Protein AF-A0A8B6F8S4-F1 (afdb_monomer_lite)

Organism: Mytilus galloprovincialis (NCBI:txid29158)

pLDDT: mean 92.29, std 7.43, range [51.5, 98.81]

Structure (mmCIF, N/CA/C/O backbone):
data_AF-A0A8B6F8S4-F1
#
_entry.id   AF-A0A8B6F8S4-F1
#
loop_
_atom_site.group_PDB
_atom_site.id
_atom_site.type_symbol
_atom_site.label_atom_id
_atom_site.label_alt_id
_atom_site.label_comp_id
_atom_site.label_asym_id
_atom_site.label_entity_id
_atom_site.label_seq_id
_atom_site.pdbx_PDB_ins_code
_atom_site.Cartn_x
_atom_site.Cartn_y
_atom_site.Cartn_z
_atom_site.occupancy
_atom_site.B_iso_or_equiv
_atom_site.auth_seq_id
_atom_site.auth_comp_id
_atom_site.auth_asym_id
_atom_site.auth_atom_id
_atom_site.pdbx_PDB_model_num
ATOM 1 N N . MET A 1 1 ? 7.944 -6.163 -28.052 1.00 85.81 1 MET A N 1
ATOM 2 C CA . MET A 1 1 ? 8.393 -6.195 -26.649 1.00 85.81 1 MET A CA 1
ATOM 3 C C . MET A 1 1 ? 9.891 -6.468 -26.500 1.00 85.81 1 MET A C 1
ATOM 5 O O . MET A 1 1 ? 10.559 -5.616 -25.933 1.00 85.81 1 MET A O 1
ATOM 9 N N . GLU A 1 2 ? 10.448 -7.574 -27.017 1.00 83.88 2 GLU A N 1
ATOM 10 C CA . GLU A 1 2 ? 11.889 -7.902 -26.867 1.00 83.88 2 GLU A CA 1
ATOM 11 C C . GLU A 1 2 ? 12.830 -6.769 -27.311 1.00 83.88 2 GLU A C 1
ATOM 13 O O . GLU A 1 2 ? 13.701 -6.349 -26.550 1.00 83.88 2 GLU A O 1
ATOM 18 N N . ASN A 1 3 ? 12.591 -6.195 -28.496 1.00 88.12 3 ASN A N 1
ATOM 19 C CA . ASN A 1 3 ? 13.366 -5.051 -28.994 1.00 88.12 3 ASN A CA 1
ATOM 20 C C . ASN A 1 3 ? 13.292 -3.836 -28.053 1.00 88.12 3 ASN A C 1
ATOM 22 O O . ASN A 1 3 ? 14.277 -3.123 -27.886 1.00 88.12 3 ASN A O 1
ATOM 26 N N . THR A 1 4 ? 12.139 -3.613 -27.415 1.00 91.19 4 THR A N 1
ATOM 27 C CA . THR A 1 4 ? 11.933 -2.503 -26.477 1.00 91.19 4 THR A CA 1
ATOM 28 C C . THR A 1 4 ? 12.713 -2.733 -25.183 1.00 91.19 4 THR A C 1
ATOM 30 O O . THR A 1 4 ? 13.408 -1.829 -24.736 1.00 91.19 4 THR A O 1
ATOM 33 N N . PHE A 1 5 ? 12.685 -3.945 -24.616 1.00 92.19 5 PHE A N 1
ATOM 34 C CA . PHE A 1 5 ? 13.513 -4.283 -23.451 1.00 92.19 5 PHE A CA 1
ATOM 35 C C . PHE A 1 5 ? 15.007 -4.169 -23.745 1.00 92.19 5 PHE A C 1
ATOM 37 O O . PHE A 1 5 ? 15.747 -3.638 -22.922 1.00 92.19 5 PHE A O 1
ATOM 44 N N . SER A 1 6 ? 15.449 -4.621 -24.921 1.00 93.25 6 SER A N 1
ATOM 45 C CA . SER A 1 6 ? 16.845 -4.487 -25.342 1.00 93.25 6 SER A CA 1
ATOM 46 C C . SER A 1 6 ? 17.269 -3.015 -25.437 1.00 93.25 6 SER A C 1
ATOM 48 O O . SER A 1 6 ? 18.330 -2.650 -24.928 1.00 93.25 6 SER A O 1
ATOM 50 N N . ALA A 1 7 ? 16.412 -2.152 -25.994 1.00 93.38 7 ALA A N 1
ATOM 51 C CA . ALA A 1 7 ? 16.656 -0.712 -26.052 1.00 93.38 7 ALA A CA 1
ATOM 52 C C . ALA A 1 7 ? 16.715 -0.073 -24.652 1.00 93.38 7 ALA A C 1
ATOM 54 O O . ALA A 1 7 ? 17.654 0.669 -24.366 1.00 93.38 7 ALA A O 1
ATOM 55 N N . VAL A 1 8 ? 15.776 -0.410 -23.757 1.00 93.56 8 VAL A N 1
ATOM 56 C CA . VAL A 1 8 ? 15.779 0.062 -22.357 1.00 93.56 8 VAL A CA 1
ATOM 57 C C . VAL A 1 8 ? 17.054 -0.381 -21.640 1.00 93.56 8 VAL A C 1
ATOM 59 O O . VAL A 1 8 ? 17.722 0.439 -21.015 1.00 93.56 8 VAL A O 1
ATOM 62 N N . LYS A 1 9 ? 17.440 -1.655 -21.773 1.00 93.50 9 LYS A N 1
ATOM 63 C CA . LYS A 1 9 ? 18.661 -2.200 -21.168 1.00 93.50 9 LYS A CA 1
ATOM 64 C C . LYS A 1 9 ? 19.910 -1.477 -21.669 1.00 93.50 9 LYS A C 1
ATOM 66 O O . LYS A 1 9 ? 20.780 -1.136 -20.869 1.00 93.50 9 LYS A O 1
ATOM 71 N N . SER A 1 10 ? 19.990 -1.208 -22.974 1.00 92.38 10 SER A N 1
ATOM 72 C CA . SER A 1 10 ? 21.099 -0.454 -23.566 1.00 92.38 10 SER A CA 1
ATOM 73 C C . SER A 1 10 ? 21.174 0.971 -23.014 1.00 92.38 10 SER A C 1
ATOM 75 O O . SER A 1 10 ? 22.251 1.398 -22.611 1.00 92.38 10 SER A O 1
ATOM 77 N N . ALA A 1 11 ? 20.044 1.682 -2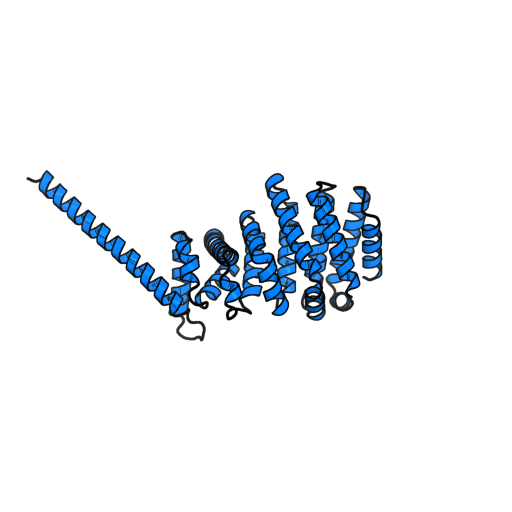2.953 1.00 88.88 11 ALA A N 1
ATOM 78 C CA . ALA A 1 11 ? 19.979 3.051 -22.437 1.00 88.88 11 ALA A CA 1
ATOM 79 C C . ALA A 1 11 ? 20.294 3.131 -20.930 1.00 88.88 11 ALA A C 1
ATOM 81 O O . ALA A 1 11 ? 20.961 4.062 -20.478 1.00 88.88 11 ALA A O 1
ATOM 82 N N . CYS A 1 12 ? 19.868 2.128 -20.154 1.00 85.94 12 CYS A N 1
ATOM 83 C CA . CYS A 1 12 ? 20.184 2.012 -18.732 1.00 85.94 12 CYS A CA 1
ATOM 84 C C . CYS A 1 12 ? 21.673 1.716 -18.498 1.00 85.94 12 CYS A C 1
ATOM 86 O O . CYS A 1 12 ? 22.280 2.303 -17.609 1.00 85.94 12 CYS A O 1
ATOM 88 N N . SER A 1 13 ? 22.281 0.847 -19.316 1.00 86.62 13 SER A N 1
ATOM 89 C CA . SER A 1 13 ? 23.698 0.465 -19.178 1.00 86.62 13 SER A CA 1
ATOM 90 C C . SER A 1 13 ? 24.654 1.635 -19.415 1.00 86.62 13 SER A C 1
ATOM 92 O O . SER A 1 13 ? 25.747 1.659 -18.855 1.00 86.62 13 SER A O 1
ATOM 94 N N . SER A 1 14 ? 24.258 2.604 -20.245 1.00 83.06 14 SER A N 1
ATOM 95 C CA . SER A 1 14 ? 25.026 3.832 -20.460 1.00 83.06 14 SER A CA 1
ATOM 96 C C . SER A 1 14 ? 24.888 4.858 -19.334 1.00 83.06 14 SER A C 1
ATOM 98 O O . SER A 1 14 ? 25.698 5.776 -19.312 1.00 83.06 14 SER A O 1
ATOM 100 N N . SER A 1 15 ? 23.920 4.693 -18.418 1.00 83.50 15 SER A N 1
ATOM 101 C CA . SER A 1 15 ? 23.486 5.679 -17.415 1.00 83.50 15 SER A CA 1
ATOM 102 C C . SER A 1 15 ? 23.176 7.056 -18.029 1.00 83.50 15 SER A C 1
ATOM 104 O O . SER A 1 15 ? 24.100 7.775 -18.400 1.00 83.50 15 SER A O 1
ATOM 106 N N . PRO A 1 16 ? 21.902 7.484 -18.115 1.00 84.56 16 PRO A N 1
ATOM 107 C CA . PRO A 1 16 ? 21.560 8.782 -18.689 1.00 84.56 16 PRO A CA 1
ATOM 108 C C . PRO A 1 16 ? 22.296 9.923 -17.971 1.00 84.56 16 PRO A C 1
ATOM 110 O O . PRO A 1 16 ? 22.155 10.107 -16.760 1.00 84.56 16 PRO A O 1
ATOM 113 N N . ALA A 1 17 ? 23.084 10.689 -18.724 1.00 83.94 17 ALA A N 1
ATOM 114 C CA . ALA A 1 17 ? 23.895 11.800 -18.228 1.00 83.94 17 ALA A CA 1
ATOM 115 C C . ALA A 1 17 ? 23.272 13.169 -18.552 1.00 83.94 17 ALA A C 1
ATOM 117 O O . ALA A 1 17 ? 23.719 14.197 -18.043 1.00 83.94 17 ALA A O 1
ATOM 118 N N . SER A 1 18 ? 22.248 13.192 -19.406 1.00 89.12 18 SER A N 1
ATOM 119 C CA . SER A 1 18 ? 21.583 14.397 -19.893 1.00 89.12 18 SER A CA 1
ATOM 120 C C . SER A 1 18 ? 20.060 14.272 -19.871 1.00 89.12 18 SER A C 1
ATOM 122 O O . SER A 1 18 ? 19.496 13.179 -19.953 1.00 89.12 18 SER A O 1
ATOM 124 N N . LEU A 1 19 ? 19.376 15.419 -19.838 1.00 90.88 19 LEU A N 1
ATOM 125 C CA . LEU A 1 19 ? 17.917 15.498 -19.933 1.00 90.88 19 LEU A CA 1
ATOM 126 C C . LEU A 1 19 ? 17.362 14.764 -21.168 1.00 90.88 19 LEU A C 1
ATOM 128 O O . LEU A 1 19 ? 16.357 14.065 -21.065 1.00 90.88 19 LEU A O 1
ATOM 132 N N . SER A 1 20 ? 18.020 14.880 -22.326 1.00 93.25 20 SER A N 1
ATOM 133 C CA . SER A 1 20 ? 17.585 14.216 -23.562 1.00 93.25 20 SER A CA 1
ATOM 134 C C . SER A 1 20 ? 17.650 12.691 -23.477 1.00 93.25 20 SER A C 1
ATOM 136 O O . SER A 1 20 ? 16.783 12.011 -24.020 1.00 93.25 20 SER A O 1
ATOM 138 N N . GLU A 1 21 ? 18.645 12.141 -22.779 1.00 93.62 21 GLU A N 1
ATOM 139 C CA . GLU A 1 21 ? 18.759 10.690 -22.592 1.00 93.62 21 GLU A CA 1
ATOM 140 C C . GLU A 1 21 ? 17.678 10.171 -21.643 1.00 93.62 21 GLU A C 1
ATOM 142 O O . GLU A 1 21 ? 17.077 9.132 -21.912 1.00 93.62 21 GLU A O 1
ATOM 147 N N . TRP A 1 22 ? 17.362 10.921 -20.582 1.00 94.88 22 TRP A N 1
ATOM 148 C CA . TRP A 1 22 ? 16.241 10.593 -19.701 1.00 94.88 22 TRP A CA 1
ATOM 149 C C . TRP A 1 22 ? 14.888 10.666 -20.414 1.00 94.88 22 TRP A C 1
ATOM 151 O O . TRP A 1 22 ? 14.037 9.802 -20.214 1.00 94.88 22 TRP A O 1
ATOM 161 N N . GLN A 1 23 ? 14.682 11.671 -21.267 1.00 94.81 23 GLN A N 1
ATOM 162 C CA . GLN A 1 23 ? 13.465 11.785 -22.075 1.00 94.81 23 GLN A CA 1
ATOM 163 C C . GLN A 1 23 ? 13.325 10.604 -23.037 1.00 94.81 23 GLN A C 1
ATOM 165 O O . GLN A 1 23 ? 12.263 9.985 -23.089 1.00 94.81 23 GLN A O 1
ATOM 170 N N . HIS A 1 24 ? 14.406 10.238 -23.728 1.00 95.12 24 HIS A N 1
ATOM 171 C CA . HIS A 1 24 ? 14.414 9.076 -24.609 1.00 95.12 24 HIS A CA 1
ATOM 172 C C . HIS A 1 24 ? 14.120 7.773 -23.850 1.00 95.12 24 HIS A C 1
ATOM 174 O O . HIS A 1 24 ? 13.308 6.957 -24.287 1.00 95.12 24 HIS A O 1
ATOM 180 N N . LEU A 1 25 ? 14.728 7.587 -22.676 1.00 96.06 25 LEU A N 1
ATOM 181 C CA . LEU A 1 25 ? 14.457 6.436 -21.820 1.00 96.06 25 LEU A CA 1
ATOM 182 C C . LEU A 1 25 ? 12.985 6.384 -21.392 1.00 96.06 25 LEU A C 1
ATOM 184 O O . LEU A 1 25 ? 12.360 5.326 -21.462 1.00 96.06 25 LEU A O 1
ATOM 188 N N . ASN A 1 26 ? 12.401 7.524 -21.024 1.00 96.81 26 ASN A N 1
ATOM 189 C CA . ASN A 1 26 ? 10.985 7.610 -20.691 1.00 96.81 26 ASN A CA 1
ATOM 190 C C . ASN A 1 26 ? 10.086 7.217 -21.876 1.00 96.81 26 ASN A C 1
ATOM 192 O O . ASN A 1 26 ? 9.124 6.477 -21.688 1.00 96.81 26 ASN A O 1
ATOM 196 N N . GLU A 1 27 ? 10.400 7.646 -23.101 1.00 97.19 27 GLU A N 1
ATOM 197 C CA . GLU A 1 27 ? 9.659 7.240 -24.307 1.00 97.19 27 GLU A CA 1
ATOM 198 C C . GLU A 1 27 ? 9.676 5.719 -24.512 1.00 97.19 27 GLU A C 1
ATOM 200 O O . GLU A 1 27 ? 8.640 5.121 -24.819 1.00 97.19 27 GLU A O 1
ATOM 205 N N . LEU A 1 28 ? 10.827 5.073 -24.296 1.00 97.25 28 LEU A N 1
ATOM 206 C CA . LEU A 1 28 ? 10.943 3.615 -24.364 1.00 97.25 28 LEU A CA 1
ATOM 207 C C . LEU A 1 28 ? 10.092 2.925 -23.287 1.00 97.25 28 LEU A C 1
ATOM 209 O O . LEU A 1 28 ? 9.452 1.909 -23.565 1.00 97.25 28 LEU A O 1
ATOM 213 N N . LEU A 1 29 ? 10.038 3.484 -22.075 1.00 97.50 29 LEU A N 1
ATOM 214 C CA . LEU A 1 29 ? 9.220 2.946 -20.987 1.00 97.50 29 LEU A CA 1
ATOM 215 C C . LEU A 1 29 ? 7.725 3.114 -21.245 1.00 97.50 29 LEU A C 1
ATOM 217 O O . LEU A 1 29 ? 6.963 2.192 -20.968 1.00 97.50 29 LEU A O 1
ATOM 221 N N . VAL A 1 30 ? 7.302 4.229 -21.846 1.00 97.56 30 VAL A N 1
ATOM 222 C CA . VAL A 1 30 ? 5.912 4.416 -22.288 1.00 97.56 30 VAL A CA 1
ATOM 223 C C . VAL A 1 30 ? 5.532 3.329 -23.298 1.00 97.56 30 VAL A C 1
ATOM 225 O O . VAL A 1 30 ? 4.496 2.681 -23.139 1.00 97.56 30 VAL A O 1
ATOM 228 N N . GLN A 1 31 ? 6.383 3.060 -24.294 1.00 96.44 31 GLN A N 1
ATOM 229 C CA . GLN A 1 31 ? 6.142 1.978 -25.257 1.00 96.44 31 GLN A CA 1
ATOM 230 C C . GLN A 1 31 ? 6.064 0.611 -24.570 1.00 96.44 31 GLN A C 1
ATOM 232 O O . GLN A 1 31 ? 5.215 -0.217 -24.910 1.00 96.44 31 GLN A O 1
ATOM 237 N N . LEU A 1 32 ? 6.936 0.368 -23.590 1.00 95.62 32 LEU A N 1
ATOM 238 C CA . LEU A 1 32 ? 6.961 -0.885 -22.851 1.00 95.62 32 LEU A CA 1
ATOM 239 C C . LEU A 1 32 ? 5.691 -1.080 -22.008 1.00 95.62 32 LEU A C 1
ATOM 241 O O . LEU A 1 32 ? 5.068 -2.142 -22.067 1.00 95.62 32 LEU A O 1
ATOM 245 N N . LYS A 1 33 ? 5.263 -0.043 -21.286 1.00 95.94 33 LYS A N 1
ATOM 246 C CA . LYS A 1 33 ? 4.016 -0.014 -20.513 1.00 95.94 33 LYS A CA 1
ATOM 247 C C . LYS A 1 33 ? 2.797 -0.301 -21.388 1.00 95.94 33 LYS A C 1
ATOM 249 O O . LYS A 1 33 ? 1.910 -1.034 -20.945 1.00 95.94 33 LYS A O 1
ATOM 254 N N . ASP A 1 34 ? 2.766 0.223 -22.615 1.00 95.38 34 ASP A N 1
ATOM 255 C CA . ASP A 1 34 ? 1.684 -0.037 -23.575 1.00 95.38 34 ASP A CA 1
ATOM 256 C C . ASP A 1 34 ? 1.714 -1.471 -24.115 1.00 95.38 34 ASP A C 1
ATOM 258 O O . ASP A 1 34 ? 0.659 -2.093 -24.241 1.00 95.38 34 ASP A O 1
ATOM 262 N N . CYS A 1 35 ? 2.901 -2.051 -24.338 1.00 93.38 35 CYS A N 1
ATOM 263 C CA . CYS A 1 35 ? 3.018 -3.468 -24.704 1.00 93.38 35 CYS A CA 1
ATOM 264 C C . CYS A 1 35 ? 2.374 -4.381 -23.646 1.00 93.38 35 CYS A C 1
ATOM 266 O O . CYS A 1 35 ? 1.725 -5.363 -23.996 1.00 93.38 35 CYS A O 1
ATOM 268 N N . MET A 1 36 ? 2.512 -4.050 -22.358 1.00 94.38 36 MET A N 1
ATOM 269 C CA . MET A 1 36 ? 2.000 -4.873 -21.251 1.00 94.38 36 MET A CA 1
ATOM 270 C C . MET A 1 36 ? 0.470 -4.852 -21.098 1.00 94.38 36 MET A C 1
ATOM 272 O O . MET A 1 36 ? -0.082 -5.637 -20.323 1.00 94.38 36 MET A O 1
ATOM 276 N N . LEU A 1 37 ? -0.246 -4.005 -21.847 1.00 92.25 37 LEU A N 1
ATOM 277 C CA . LEU A 1 37 ? -1.711 -4.054 -21.898 1.00 92.25 37 LEU A CA 1
ATOM 278 C C . LEU A 1 37 ? -2.216 -5.337 -22.584 1.00 92.25 37 LEU A C 1
ATOM 280 O O . LEU A 1 37 ? -3.277 -5.849 -22.224 1.00 92.25 37 LEU A O 1
ATOM 284 N N . GLY A 1 38 ? -1.447 -5.892 -23.528 1.00 91.75 38 GLY A N 1
ATOM 285 C CA . GLY A 1 38 ? -1.792 -7.124 -24.237 1.00 91.75 38 GLY A CA 1
ATOM 286 C C . GLY A 1 38 ? -1.431 -8.385 -23.449 1.00 91.75 38 GLY A C 1
ATOM 287 O O . GLY A 1 38 ? -0.277 -8.586 -23.079 1.00 91.75 38 GLY A O 1
ATOM 288 N N . GLU A 1 39 ? -2.396 -9.282 -23.245 1.00 90.38 39 GLU A N 1
ATOM 289 C CA . GLU A 1 39 ? -2.187 -10.564 -22.547 1.00 90.38 39 GLU A CA 1
ATOM 290 C C . GLU A 1 39 ? -1.125 -11.447 -23.221 1.00 90.38 39 GLU A C 1
ATOM 292 O O . GLU A 1 39 ? -0.266 -12.024 -22.553 1.00 90.38 39 GLU A O 1
ATOM 297 N N . SER A 1 40 ? -1.115 -11.478 -24.558 1.00 90.75 40 SER A N 1
ATOM 298 C CA . SER A 1 40 ? -0.120 -12.220 -25.340 1.00 90.75 40 SER A CA 1
ATOM 299 C C . SER A 1 40 ? 1.305 -11.717 -25.133 1.00 90.75 40 SER A C 1
ATOM 301 O O . SER A 1 40 ? 2.250 -12.463 -25.353 1.00 90.75 40 SER A O 1
ATOM 303 N N . GLU A 1 41 ? 1.479 -10.446 -24.770 1.00 92.44 41 GLU A N 1
ATOM 304 C CA . GLU A 1 41 ? 2.793 -9.899 -24.452 1.00 92.44 41 GLU A CA 1
ATOM 305 C C . GLU A 1 41 ? 3.153 -10.219 -23.001 1.00 92.44 41 GLU A C 1
ATOM 307 O O . GLU A 1 41 ? 4.256 -10.685 -22.751 1.00 92.44 41 GLU A O 1
ATOM 312 N N . ARG A 1 42 ? 2.226 -10.088 -22.044 1.00 91.75 42 ARG A N 1
ATOM 313 C CA . ARG A 1 42 ? 2.508 -10.399 -20.628 1.00 91.75 42 ARG A CA 1
ATOM 314 C C . ARG A 1 42 ? 3.079 -11.801 -20.419 1.00 91.75 42 ARG A C 1
ATOM 316 O O . ARG A 1 42 ? 3.994 -11.957 -19.623 1.00 91.75 42 ARG A O 1
ATOM 323 N N . THR A 1 43 ? 2.584 -12.793 -21.153 1.00 89.56 43 THR A N 1
ATOM 324 C CA . THR A 1 43 ? 2.999 -14.203 -21.022 1.00 89.56 43 THR A CA 1
ATOM 325 C C . THR A 1 43 ? 4.401 -14.511 -21.559 1.00 89.56 43 THR A C 1
ATOM 327 O O . THR A 1 43 ? 4.934 -15.586 -21.289 1.00 89.56 43 THR A O 1
ATOM 330 N N . LYS A 1 44 ? 5.025 -13.583 -22.298 1.00 91.38 44 LYS A N 1
ATOM 331 C CA . LYS A 1 44 ? 6.374 -13.763 -22.866 1.00 91.38 44 LYS A CA 1
ATOM 332 C C . LYS A 1 44 ? 7.488 -13.211 -21.969 1.00 91.38 44 LYS A C 1
ATOM 334 O O . LYS A 1 44 ? 8.644 -13.226 -22.381 1.00 91.38 44 LYS A O 1
ATOM 339 N N . LEU A 1 45 ? 7.162 -12.683 -20.787 1.00 91.06 45 LEU A N 1
ATOM 340 C CA . LEU A 1 45 ? 8.167 -12.126 -19.885 1.00 91.06 45 LEU A CA 1
ATOM 341 C C . LEU A 1 45 ? 9.091 -13.208 -19.330 1.00 91.06 45 LEU A C 1
ATOM 343 O O . LEU A 1 45 ? 8.660 -14.294 -18.942 1.00 91.06 45 LEU A O 1
ATOM 347 N N . ILE A 1 46 ? 10.371 -12.859 -19.249 1.00 91.62 46 ILE A N 1
ATOM 348 C CA . ILE A 1 46 ? 11.421 -13.676 -18.645 1.00 91.62 46 ILE A CA 1
ATOM 349 C C . ILE A 1 46 ? 12.132 -12.901 -17.531 1.00 91.62 46 ILE A C 1
ATOM 351 O O . ILE A 1 46 ? 12.063 -11.672 -17.466 1.00 91.62 46 ILE A O 1
ATOM 355 N N . ALA A 1 47 ? 12.862 -13.614 -16.670 1.00 91.12 47 ALA A N 1
ATOM 356 C CA . ALA A 1 47 ? 13.583 -13.033 -15.531 1.00 91.12 47 ALA A CA 1
ATOM 357 C C . ALA A 1 47 ? 14.494 -11.851 -15.923 1.00 91.12 47 ALA A C 1
ATOM 359 O O . ALA A 1 47 ? 14.519 -10.831 -15.240 1.00 91.12 47 ALA A O 1
ATOM 360 N N . GLU A 1 48 ? 15.176 -11.929 -17.072 1.00 92.38 48 GLU A N 1
ATOM 361 C CA . GLU A 1 48 ? 16.052 -10.853 -17.560 1.00 92.38 48 GLU A CA 1
ATOM 362 C C . GLU A 1 48 ? 15.302 -9.531 -17.816 1.00 92.38 48 GLU A C 1
ATOM 364 O O . GLU A 1 48 ? 15.847 -8.442 -17.599 1.00 92.38 48 GLU A O 1
ATOM 369 N N . ASN A 1 49 ? 14.036 -9.604 -18.242 1.00 92.94 49 ASN A N 1
ATOM 370 C CA . ASN A 1 49 ? 13.206 -8.415 -18.418 1.00 92.94 49 ASN A CA 1
ATOM 371 C C . ASN A 1 49 ? 12.947 -7.723 -17.076 1.00 92.94 49 ASN A C 1
ATOM 373 O O . ASN A 1 49 ? 13.014 -6.497 -16.993 1.00 92.94 49 ASN A O 1
ATOM 377 N N . LEU A 1 50 ? 12.704 -8.504 -16.018 1.00 92.56 50 LEU A N 1
ATOM 378 C CA . LEU A 1 50 ? 12.537 -7.969 -14.670 1.00 92.56 50 LEU A CA 1
ATOM 379 C C . LEU A 1 50 ? 13.843 -7.412 -14.117 1.00 92.56 50 LEU A C 1
ATOM 381 O O . LEU A 1 50 ? 13.823 -6.322 -13.556 1.00 92.56 50 LEU A O 1
ATOM 385 N N . SER A 1 51 ? 14.975 -8.094 -14.320 1.00 92.94 51 SER A N 1
ATOM 386 C CA . SER A 1 51 ? 16.286 -7.571 -13.907 1.00 92.94 51 SER A CA 1
ATOM 387 C C . SER A 1 51 ? 16.553 -6.194 -14.522 1.00 92.94 51 SER A C 1
ATOM 389 O O . SER A 1 51 ? 16.949 -5.276 -13.816 1.00 92.94 51 SER A O 1
ATOM 391 N N . THR A 1 52 ? 16.211 -6.012 -15.802 1.00 94.44 52 THR A N 1
ATOM 392 C CA . THR A 1 52 ? 16.332 -4.713 -16.487 1.00 94.44 52 THR A CA 1
ATOM 393 C C . THR A 1 52 ? 15.495 -3.619 -15.810 1.00 94.44 52 THR A C 1
ATOM 395 O O . THR A 1 52 ? 15.964 -2.495 -15.645 1.00 94.44 52 THR A O 1
ATOM 398 N N . LEU A 1 53 ? 14.258 -3.927 -15.399 1.00 95.44 53 LEU A N 1
ATOM 399 C CA . LEU A 1 53 ? 13.415 -2.968 -14.674 1.00 95.44 53 LEU A CA 1
ATOM 400 C C . LEU A 1 53 ? 13.942 -2.685 -13.265 1.00 95.44 53 LEU A C 1
ATOM 402 O O . LEU A 1 53 ? 13.873 -1.546 -12.819 1.00 95.44 53 LEU A O 1
ATOM 406 N N . VAL A 1 54 ? 14.482 -3.687 -12.570 1.00 95.31 54 VAL A N 1
ATOM 407 C CA . VAL A 1 54 ? 15.079 -3.516 -11.236 1.00 95.31 54 VAL A CA 1
ATOM 408 C C . VAL A 1 54 ? 16.298 -2.596 -11.300 1.00 95.31 54 VAL A C 1
ATOM 410 O O . VAL A 1 54 ? 16.373 -1.644 -10.522 1.00 95.31 54 VAL A O 1
ATOM 413 N N . ASP A 1 55 ? 17.204 -2.815 -12.255 1.00 94.62 55 ASP A N 1
ATOM 414 C CA . ASP A 1 55 ? 18.380 -1.962 -12.469 1.00 94.62 55 ASP A CA 1
ATOM 415 C C . ASP A 1 55 ? 17.968 -0.510 -12.742 1.00 94.62 55 ASP A C 1
ATOM 417 O O . ASP A 1 55 ? 18.518 0.433 -12.169 1.00 94.62 55 ASP A O 1
ATOM 421 N N . LEU A 1 56 ? 16.929 -0.328 -13.557 1.00 96.00 56 LEU A N 1
ATOM 422 C CA . LEU A 1 56 ? 16.389 0.986 -13.862 1.00 96.00 56 LEU A CA 1
ATOM 423 C C . LEU A 1 56 ? 15.712 1.653 -12.656 1.00 96.00 56 LEU A C 1
ATOM 425 O O . LEU A 1 56 ? 15.876 2.854 -12.450 1.00 96.00 56 LEU A O 1
ATOM 429 N N . ILE A 1 57 ? 14.976 0.903 -11.833 1.00 97.62 57 ILE A N 1
ATOM 430 C CA . ILE A 1 57 ? 14.397 1.425 -10.587 1.00 97.62 57 ILE A CA 1
ATOM 431 C C . ILE A 1 57 ? 15.514 1.870 -9.642 1.00 97.62 57 ILE A C 1
ATOM 433 O O . ILE A 1 57 ? 15.417 2.944 -9.050 1.00 97.62 57 ILE A O 1
ATOM 437 N N . HIS A 1 58 ? 16.598 1.100 -9.528 1.00 95.88 58 HIS A N 1
ATOM 438 C CA . HIS A 1 58 ? 17.765 1.501 -8.744 1.00 95.88 58 HIS A CA 1
ATOM 439 C C . HIS A 1 58 ? 18.400 2.787 -9.271 1.00 95.88 58 HIS A C 1
ATOM 441 O O . HIS A 1 58 ? 18.655 3.699 -8.483 1.00 95.88 58 HIS A O 1
ATOM 447 N N . LEU A 1 59 ? 18.592 2.890 -10.585 1.00 95.31 59 LEU A N 1
ATOM 448 C CA . LEU A 1 59 ? 19.101 4.095 -11.233 1.00 95.31 59 LEU A CA 1
ATOM 449 C C . LEU A 1 59 ? 18.194 5.306 -10.968 1.00 95.31 59 LEU A C 1
ATOM 451 O O . LEU A 1 59 ? 18.677 6.389 -10.634 1.00 95.31 59 LEU A O 1
ATOM 455 N N . CYS A 1 60 ? 16.875 5.118 -11.041 1.00 96.94 60 CYS A N 1
ATOM 456 C CA . CYS A 1 60 ? 15.918 6.178 -10.754 1.00 96.94 60 CYS A CA 1
ATOM 457 C C . CYS A 1 60 ? 15.933 6.592 -9.275 1.00 96.94 60 CYS A C 1
ATOM 459 O O . CYS A 1 60 ? 15.919 7.778 -8.952 1.00 96.94 60 CYS A O 1
ATOM 461 N N . ASN A 1 61 ? 16.016 5.633 -8.355 1.00 96.50 61 ASN A N 1
ATOM 462 C CA . ASN A 1 61 ? 16.123 5.929 -6.928 1.00 96.50 61 ASN A CA 1
ATOM 463 C C . ASN A 1 61 ? 17.384 6.746 -6.627 1.00 96.50 61 ASN A C 1
ATOM 465 O O . ASN A 1 61 ? 17.299 7.759 -5.936 1.00 96.50 61 ASN A O 1
ATOM 469 N N . GLN A 1 62 ? 18.525 6.375 -7.217 1.00 94.31 62 GLN A N 1
ATOM 470 C CA . GLN A 1 62 ? 19.768 7.138 -7.095 1.00 94.31 62 GLN A CA 1
ATOM 471 C C . GLN A 1 62 ? 19.630 8.556 -7.657 1.00 94.31 62 GLN A C 1
ATOM 473 O O . GLN A 1 62 ? 20.096 9.505 -7.031 1.00 94.31 62 GLN A O 1
ATOM 478 N N . GLY A 1 63 ? 18.976 8.728 -8.810 1.00 93.81 63 GLY A N 1
ATOM 479 C CA . GLY A 1 63 ? 18.735 10.054 -9.381 1.00 93.81 63 GLY A CA 1
ATOM 480 C C . GLY A 1 63 ? 17.861 10.933 -8.478 1.00 93.81 63 GLY A C 1
ATOM 481 O O . GLY A 1 63 ? 18.187 12.099 -8.264 1.00 93.81 63 GLY A O 1
ATOM 482 N N . ILE A 1 64 ? 16.809 10.374 -7.868 1.00 95.19 64 ILE A N 1
ATOM 483 C CA . ILE A 1 64 ? 15.955 11.094 -6.906 1.00 95.19 64 ILE A CA 1
ATOM 484 C C . ILE A 1 64 ? 16.747 11.464 -5.645 1.00 95.19 64 ILE A C 1
ATOM 486 O O . ILE A 1 64 ? 16.701 12.612 -5.204 1.00 95.19 64 ILE A O 1
ATOM 490 N N . GLU A 1 65 ? 17.500 10.522 -5.073 1.00 94.12 65 GLU A N 1
ATOM 491 C CA . GLU A 1 65 ? 18.295 10.742 -3.858 1.00 94.12 65 GLU A CA 1
ATOM 492 C C . GLU A 1 65 ? 19.398 11.786 -4.057 1.00 94.12 65 GLU A C 1
ATOM 494 O O . GLU A 1 65 ? 19.599 12.645 -3.195 1.00 94.12 65 GLU A O 1
ATOM 499 N N . ASN A 1 66 ? 20.067 11.745 -5.211 1.00 93.19 66 ASN A N 1
ATOM 500 C CA . ASN A 1 66 ? 21.134 12.672 -5.587 1.00 93.19 66 ASN A CA 1
ATOM 501 C C . ASN A 1 66 ? 20.613 13.974 -6.208 1.00 93.19 66 ASN A C 1
ATOM 503 O O . ASN A 1 66 ? 21.413 14.793 -6.657 1.00 93.19 66 ASN A O 1
ATOM 507 N N . GLN A 1 67 ? 19.293 14.170 -6.271 1.00 90.81 67 GLN A N 1
ATOM 508 C CA . GLN A 1 67 ? 18.658 15.343 -6.877 1.00 90.81 67 GLN A CA 1
ATOM 509 C C . GLN A 1 67 ? 19.053 15.586 -8.348 1.00 90.81 67 GLN A C 1
ATOM 511 O O . GLN A 1 67 ? 19.074 16.718 -8.827 1.00 90.81 67 GLN A O 1
ATOM 516 N N . THR A 1 68 ? 19.361 14.518 -9.083 1.00 88.88 68 THR A N 1
ATOM 517 C CA . THR A 1 68 ? 19.750 14.557 -10.497 1.00 88.88 68 THR A CA 1
ATOM 518 C C . THR A 1 68 ? 18.519 14.388 -11.379 1.00 88.88 68 THR A C 1
ATOM 520 O O . THR A 1 68 ? 17.838 13.365 -11.299 1.00 88.88 68 THR A O 1
ATOM 523 N N . GLU A 1 69 ? 18.233 15.396 -12.212 1.00 91.31 69 GLU A N 1
ATOM 524 C CA . GLU A 1 69 ? 17.122 15.386 -13.179 1.00 91.31 69 GLU A CA 1
ATOM 525 C C . GLU A 1 69 ? 15.798 14.888 -12.564 1.00 91.31 69 GLU A C 1
ATOM 527 O O . GLU A 1 69 ? 15.085 14.092 -13.170 1.00 91.31 69 GLU A O 1
ATOM 532 N N . ILE A 1 70 ? 15.480 15.329 -11.334 1.00 92.56 70 ILE A N 1
ATOM 533 C CA . ILE A 1 70 ? 14.438 14.739 -10.464 1.00 92.56 70 ILE A CA 1
ATOM 534 C C . ILE A 1 70 ? 13.127 14.474 -11.206 1.00 92.56 70 ILE A C 1
ATOM 536 O O . ILE A 1 70 ? 12.570 13.388 -11.075 1.00 92.56 70 ILE A O 1
ATOM 540 N N . HIS A 1 71 ? 12.644 15.437 -11.996 1.00 94.50 71 HIS A N 1
ATOM 541 C CA . HIS A 1 71 ? 11.405 15.280 -12.759 1.00 94.50 71 HIS A CA 1
ATOM 542 C C . HIS A 1 71 ? 11.495 14.137 -13.777 1.00 94.50 71 HIS A C 1
ATOM 544 O O . HIS A 1 71 ? 10.615 13.282 -13.834 1.00 94.50 71 HIS A O 1
ATOM 550 N N . SER A 1 72 ? 12.575 14.080 -14.553 1.00 95.62 72 SER A N 1
ATOM 551 C CA . SER A 1 72 ? 12.781 13.054 -15.578 1.00 95.62 72 SER A CA 1
ATOM 552 C C . SER A 1 72 ? 12.989 11.671 -14.961 1.00 95.62 72 SER A C 1
ATOM 554 O O . SER A 1 72 ? 12.427 10.681 -15.432 1.00 95.62 72 SER A O 1
ATOM 556 N N . THR A 1 73 ? 13.724 11.624 -13.853 1.00 95.38 73 THR A N 1
ATOM 557 C CA . THR A 1 73 ? 13.941 10.422 -13.054 1.00 95.38 73 THR A CA 1
ATOM 558 C C . THR A 1 73 ? 12.627 9.904 -12.452 1.00 95.38 73 THR A C 1
ATOM 560 O O . THR A 1 73 ? 12.323 8.714 -12.537 1.00 95.38 73 THR A O 1
ATOM 563 N N . ASN A 1 74 ? 11.793 10.798 -11.909 1.00 97.50 74 ASN A N 1
ATOM 564 C CA . ASN A 1 74 ? 10.467 10.467 -11.386 1.00 97.50 74 ASN A CA 1
ATOM 565 C C . ASN A 1 74 ? 9.509 9.976 -12.487 1.00 97.50 74 ASN A C 1
ATOM 567 O O . ASN A 1 74 ? 8.740 9.039 -12.264 1.00 97.50 74 ASN A O 1
ATOM 571 N N . ASN A 1 75 ? 9.578 10.560 -13.687 1.00 97.75 75 ASN A N 1
ATOM 572 C CA . ASN A 1 75 ? 8.784 10.124 -14.838 1.00 97.75 75 ASN A CA 1
ATOM 573 C C . ASN A 1 75 ? 9.162 8.704 -15.277 1.00 97.75 75 ASN A C 1
ATOM 575 O O . ASN A 1 75 ? 8.285 7.848 -15.405 1.00 97.75 75 ASN A O 1
ATOM 579 N N . CYS A 1 76 ? 10.461 8.413 -15.394 1.00 97.88 76 CYS A N 1
ATOM 580 C CA . CYS A 1 76 ? 10.927 7.062 -15.706 1.00 97.88 76 CYS A CA 1
ATOM 581 C C . CYS A 1 76 ? 10.486 6.057 -14.639 1.00 97.88 76 CYS A C 1
ATOM 583 O O . CYS A 1 76 ? 9.981 4.981 -14.967 1.00 97.88 76 CYS A O 1
ATOM 585 N N . LEU A 1 77 ? 10.601 6.423 -13.359 1.00 98.25 77 LEU A N 1
ATOM 586 C CA . LEU A 1 77 ? 10.142 5.585 -12.255 1.00 98.25 77 LEU A CA 1
ATOM 587 C C . LEU A 1 77 ? 8.630 5.326 -12.329 1.00 98.25 77 LEU A C 1
ATOM 589 O O . LEU A 1 77 ? 8.180 4.194 -12.148 1.00 98.25 77 LEU A O 1
ATOM 593 N N . THR A 1 78 ? 7.842 6.349 -12.665 1.00 98.62 78 THR A N 1
ATOM 594 C CA . THR A 1 78 ? 6.393 6.225 -12.878 1.00 98.62 78 THR A CA 1
ATOM 595 C C . THR A 1 78 ? 6.077 5.199 -13.961 1.00 98.62 78 THR A C 1
ATOM 597 O O . THR A 1 78 ? 5.242 4.316 -13.747 1.00 98.62 78 THR A O 1
ATOM 600 N N . GLU A 1 79 ? 6.747 5.272 -15.112 1.00 98.44 79 GLU A N 1
ATOM 601 C CA . GLU A 1 79 ? 6.515 4.333 -16.213 1.00 98.44 79 GLU A CA 1
ATOM 602 C C . GLU A 1 79 ? 7.025 2.918 -15.906 1.00 98.44 79 GLU A C 1
ATOM 604 O O . GLU A 1 79 ? 6.386 1.945 -16.317 1.00 98.44 79 GLU A O 1
ATOM 609 N N . CYS A 1 80 ? 8.085 2.767 -15.103 1.00 98.25 80 CYS A N 1
ATOM 610 C CA . CYS A 1 80 ? 8.497 1.460 -14.579 1.00 98.25 80 CYS A CA 1
ATOM 611 C C . CYS A 1 80 ? 7.361 0.809 -13.784 1.00 98.25 80 CYS A C 1
ATOM 613 O O . CYS A 1 80 ? 6.986 -0.331 -14.056 1.00 98.25 80 CYS A O 1
ATOM 615 N N . TYR A 1 81 ? 6.750 1.540 -12.849 1.00 98.50 81 TYR A N 1
ATOM 616 C CA . TYR A 1 81 ? 5.665 0.992 -12.035 1.00 98.50 81 TYR A CA 1
ATOM 617 C C . TYR A 1 81 ? 4.359 0.805 -12.798 1.00 98.50 81 TYR A C 1
ATOM 619 O O . TYR A 1 81 ? 3.637 -0.151 -12.524 1.00 98.50 81 TYR A O 1
ATOM 627 N N . ARG A 1 82 ? 4.056 1.643 -13.798 1.00 98.25 82 ARG A N 1
ATOM 628 C CA . ARG A 1 82 ? 2.930 1.383 -14.712 1.00 98.25 82 ARG A CA 1
ATOM 629 C C . ARG A 1 82 ? 3.155 0.113 -15.522 1.00 98.25 82 ARG A C 1
ATOM 631 O O . ARG A 1 82 ? 2.219 -0.670 -15.675 1.00 98.25 82 ARG A O 1
ATOM 638 N N . THR A 1 83 ? 4.384 -0.104 -15.987 1.00 97.50 83 THR A N 1
ATOM 639 C CA . THR A 1 83 ? 4.779 -1.340 -16.663 1.00 97.50 83 THR A CA 1
ATOM 640 C C . THR A 1 83 ? 4.574 -2.532 -15.731 1.00 97.50 83 THR A C 1
ATOM 642 O O . THR A 1 83 ? 3.771 -3.402 -16.054 1.00 97.50 83 THR A O 1
ATOM 645 N N . LEU A 1 84 ? 5.204 -2.537 -14.551 1.00 96.94 84 LEU A N 1
ATOM 646 C CA . LEU A 1 84 ? 5.094 -3.616 -13.561 1.00 96.94 84 LEU A CA 1
ATOM 647 C C . LEU A 1 84 ? 3.641 -3.901 -13.162 1.00 96.94 84 LEU A C 1
ATOM 649 O O . LEU A 1 84 ? 3.203 -5.047 -13.159 1.00 96.94 84 LEU A O 1
ATOM 653 N N . ARG A 1 85 ? 2.851 -2.858 -12.889 1.00 96.50 85 ARG A N 1
ATOM 654 C CA . ARG A 1 85 ? 1.422 -2.990 -12.584 1.00 96.50 85 ARG A CA 1
ATOM 655 C C . ARG A 1 85 ? 0.675 -3.709 -13.704 1.00 96.50 85 ARG A C 1
ATOM 657 O O . ARG A 1 85 ? -0.152 -4.571 -13.414 1.00 96.50 85 ARG A O 1
ATOM 664 N N . ASN A 1 86 ? 0.934 -3.336 -14.959 1.00 96.06 86 ASN A N 1
ATOM 665 C CA . ASN A 1 86 ? 0.283 -3.942 -16.115 1.00 96.06 86 ASN A CA 1
ATOM 666 C C . ASN A 1 86 ? 0.740 -5.399 -16.305 1.00 96.06 86 ASN A C 1
ATOM 668 O O . ASN A 1 86 ? -0.099 -6.237 -16.609 1.00 96.06 86 ASN A O 1
ATOM 672 N N . MET A 1 87 ? 2.015 -5.725 -16.051 1.00 94.25 87 MET A N 1
ATOM 673 C CA . MET A 1 87 ? 2.552 -7.095 -16.136 1.00 94.25 87 MET A CA 1
ATOM 674 C C . MET A 1 87 ? 1.809 -8.094 -15.241 1.00 94.25 87 MET A C 1
ATOM 676 O O . MET A 1 87 ? 1.640 -9.247 -15.632 1.00 94.25 87 MET A O 1
ATOM 680 N N . CYS A 1 88 ? 1.351 -7.656 -14.067 1.00 92.50 88 CYS A N 1
ATOM 681 C CA . CYS A 1 88 ? 0.666 -8.511 -13.096 1.00 92.50 88 CYS A CA 1
ATOM 682 C C . CYS A 1 88 ? -0.823 -8.744 -13.396 1.00 92.50 88 CYS A C 1
ATOM 684 O O . CYS A 1 88 ? -1.438 -9.599 -12.763 1.00 92.50 88 CYS A O 1
ATOM 686 N N . VAL A 1 89 ? -1.444 -7.973 -14.298 1.00 91.88 89 VAL A N 1
ATOM 687 C CA . VAL A 1 89 ? -2.901 -8.032 -14.502 1.00 91.88 89 VAL A CA 1
ATOM 688 C C . VAL A 1 89 ? -3.304 -9.413 -15.016 1.00 91.88 89 VAL A C 1
ATOM 690 O O . VAL A 1 89 ? -3.007 -9.763 -16.161 1.00 91.88 89 VAL A O 1
ATOM 693 N N . GLN A 1 90 ? -4.006 -10.164 -14.160 1.00 85.94 90 GLN A N 1
ATOM 694 C CA . GLN A 1 90 ? -4.521 -11.508 -14.444 1.00 85.94 90 GLN A CA 1
ATOM 695 C C . GLN A 1 90 ? -3.439 -12.454 -14.999 1.00 85.94 90 GLN A C 1
ATOM 697 O O . GLN A 1 90 ? -3.688 -13.209 -15.934 1.00 85.94 90 GLN A O 1
ATOM 702 N N . CYS A 1 91 ? -2.215 -12.377 -14.468 1.00 91.81 91 CYS A N 1
ATOM 703 C CA . CYS A 1 91 ? -1.096 -13.192 -14.936 1.00 91.81 91 CYS A CA 1
ATOM 704 C C . CYS A 1 91 ? -0.315 -13.779 -13.756 1.00 91.81 91 CYS A C 1
ATOM 706 O O . CYS A 1 91 ? 0.663 -13.192 -13.294 1.00 91.81 91 CYS A O 1
ATOM 708 N N . GLU A 1 92 ? -0.751 -14.950 -13.290 1.00 92.44 92 GLU A N 1
ATOM 709 C CA . GLU A 1 92 ? -0.138 -15.677 -12.169 1.00 92.44 92 GLU A CA 1
ATOM 710 C C . GLU A 1 92 ? 1.337 -16.010 -12.442 1.00 92.44 92 GLU A C 1
ATOM 712 O O . GLU A 1 92 ? 2.186 -15.729 -11.608 1.00 92.44 92 GLU A O 1
ATOM 717 N N . GLN A 1 93 ? 1.675 -16.437 -13.668 1.00 93.25 93 GLN A N 1
ATOM 718 C CA . GLN A 1 93 ? 3.065 -16.671 -14.094 1.00 93.25 93 GLN A CA 1
ATOM 719 C C . GLN A 1 93 ? 3.978 -15.462 -13.826 1.00 93.25 93 GLN A C 1
ATOM 721 O O . GLN A 1 93 ? 5.123 -15.619 -13.403 1.00 93.25 93 GLN A O 1
ATOM 726 N N . ASN A 1 94 ? 3.488 -14.245 -14.079 1.00 94.12 94 ASN A N 1
ATOM 727 C CA . ASN A 1 94 ? 4.269 -13.038 -13.830 1.00 94.12 94 ASN A CA 1
ATOM 728 C C . ASN A 1 94 ? 4.321 -12.702 -12.340 1.00 94.12 94 ASN A C 1
ATOM 730 O O . ASN A 1 94 ? 5.361 -12.256 -11.867 1.00 94.12 94 ASN A O 1
ATOM 734 N N . GLN A 1 95 ? 3.228 -12.920 -11.603 1.00 94.38 95 GLN A N 1
ATOM 735 C CA . GLN A 1 95 ? 3.203 -12.749 -10.149 1.00 94.38 95 GLN A CA 1
ATOM 736 C C . GLN A 1 95 ? 4.216 -13.676 -9.458 1.00 94.38 95 GLN A C 1
ATOM 738 O O . GLN A 1 95 ? 4.949 -13.195 -8.593 1.00 94.38 95 GLN A O 1
ATOM 743 N N . ASP A 1 96 ? 4.315 -14.936 -9.893 1.00 93.31 96 ASP A N 1
ATOM 744 C CA . ASP A 1 96 ? 5.312 -15.914 -9.439 1.00 93.31 96 ASP A CA 1
ATOM 745 C C . ASP A 1 96 ? 6.736 -15.445 -9.746 1.00 93.31 96 ASP A C 1
ATOM 747 O O . ASP A 1 96 ? 7.593 -15.384 -8.861 1.00 93.31 96 ASP A O 1
ATOM 751 N N . LEU A 1 97 ? 6.981 -15.048 -11.001 1.00 91.69 97 LEU A N 1
ATOM 752 C CA . LEU A 1 97 ? 8.291 -14.574 -11.436 1.00 91.69 97 LEU A CA 1
ATOM 753 C C . LEU A 1 97 ? 8.752 -13.366 -10.603 1.00 91.69 97 LEU A C 1
ATOM 755 O O . LEU A 1 97 ? 9.923 -13.278 -10.234 1.00 91.69 97 LEU A O 1
ATOM 759 N N . LEU A 1 98 ? 7.839 -12.447 -10.275 1.00 89.56 98 LEU A N 1
ATOM 760 C CA . LEU A 1 98 ? 8.112 -11.287 -9.424 1.00 89.56 98 LEU A CA 1
ATOM 761 C C . LEU A 1 98 ? 8.400 -11.689 -7.974 1.00 89.56 98 LEU A C 1
ATOM 763 O O . LEU A 1 98 ? 9.305 -11.115 -7.369 1.00 89.56 98 LEU A O 1
ATOM 767 N N . SER A 1 99 ? 7.682 -12.677 -7.423 1.00 86.38 99 SER A N 1
ATOM 768 C CA . SER A 1 99 ? 7.944 -13.200 -6.073 1.00 86.38 99 SER A CA 1
ATOM 769 C C . SER A 1 99 ? 9.371 -13.713 -5.904 1.00 86.38 99 SER A C 1
ATOM 771 O O . SER A 1 99 ? 9.918 -13.646 -4.805 1.00 86.38 99 SER A O 1
ATOM 773 N N . ASP A 1 100 ? 9.956 -14.248 -6.974 1.00 86.56 100 ASP A N 1
ATOM 774 C CA . ASP A 1 100 ? 11.305 -14.814 -6.962 1.00 86.56 100 ASP A CA 1
ATOM 775 C C . ASP A 1 100 ? 12.402 -13.745 -7.133 1.00 86.56 100 ASP A C 1
ATOM 777 O O . ASP A 1 100 ? 13.586 -14.026 -6.949 1.00 86.56 100 ASP A O 1
ATOM 781 N N . HIS A 1 101 ? 12.022 -12.493 -7.417 1.00 84.38 101 HIS A N 1
ATOM 782 C CA . HIS A 1 101 ? 12.926 -11.348 -7.522 1.00 84.38 101 HIS A CA 1
ATOM 783 C C . HIS A 1 101 ? 12.862 -10.476 -6.259 1.00 84.38 101 HIS A C 1
ATOM 785 O O . HIS A 1 101 ? 12.345 -9.359 -6.284 1.00 84.38 101 HIS A O 1
ATOM 791 N N . GLU A 1 102 ? 13.438 -10.951 -5.150 1.00 78.31 102 GLU A N 1
ATOM 792 C CA . GLU A 1 102 ? 13.450 -10.231 -3.859 1.00 78.31 102 GLU A CA 1
ATOM 793 C C . GLU A 1 102 ? 13.943 -8.775 -3.989 1.00 78.31 102 GLU A C 1
ATOM 795 O O . GLU A 1 102 ? 13.365 -7.851 -3.407 1.00 78.31 102 GLU A O 1
ATOM 800 N N . HIS A 1 103 ? 14.952 -8.550 -4.836 1.00 89.06 103 HIS A N 1
ATOM 801 C CA . HIS A 1 103 ? 15.515 -7.227 -5.104 1.00 89.06 103 HIS A CA 1
ATOM 802 C C . HIS A 1 103 ? 14.490 -6.211 -5.621 1.00 89.06 103 HIS A C 1
ATOM 804 O O . HIS A 1 103 ? 14.625 -5.026 -5.326 1.00 89.06 103 HIS A O 1
ATOM 810 N N . LEU A 1 104 ? 13.438 -6.642 -6.326 1.00 94.31 104 LEU A N 1
ATOM 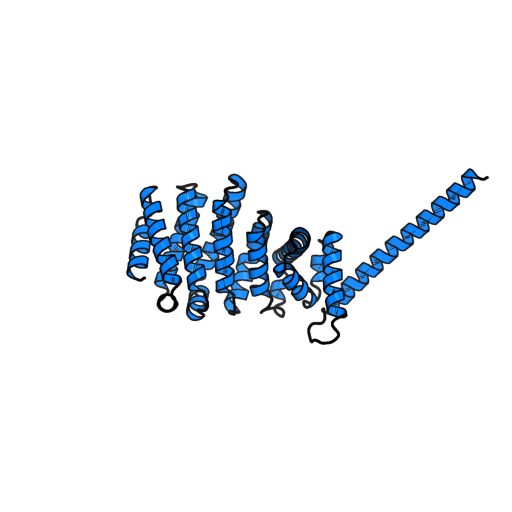811 C CA . LEU A 1 104 ? 12.399 -5.738 -6.815 1.00 94.31 104 LEU A CA 1
ATOM 812 C C . LEU A 1 104 ? 11.601 -5.109 -5.670 1.00 94.31 104 LEU A C 1
ATOM 814 O O . LEU A 1 104 ? 11.319 -3.907 -5.689 1.00 94.31 104 LEU A O 1
ATOM 818 N N . PHE A 1 105 ? 11.235 -5.901 -4.662 1.00 95.06 105 PHE A N 1
ATOM 819 C CA . PHE A 1 105 ? 10.487 -5.391 -3.516 1.00 95.06 105 PHE A CA 1
ATOM 820 C C . PHE A 1 105 ? 11.363 -4.489 -2.648 1.00 95.06 105 PHE A C 1
ATOM 822 O O . PHE A 1 105 ? 10.904 -3.433 -2.217 1.00 95.06 105 PHE A O 1
ATOM 829 N N . THR A 1 106 ? 12.644 -4.829 -2.467 1.00 95.00 106 THR A N 1
ATOM 830 C CA . THR A 1 106 ? 13.606 -3.933 -1.807 1.00 95.00 106 THR A CA 1
ATOM 831 C C . THR A 1 106 ? 13.769 -2.620 -2.574 1.00 95.00 106 THR A C 1
ATOM 833 O O . THR A 1 106 ? 13.671 -1.549 -1.977 1.00 95.00 106 THR A O 1
ATOM 836 N N . ALA A 1 107 ? 13.950 -2.674 -3.896 1.00 96.50 107 ALA A N 1
ATOM 837 C CA . ALA A 1 107 ? 14.051 -1.486 -4.738 1.00 96.50 107 ALA A CA 1
ATOM 838 C C . ALA A 1 107 ? 12.787 -0.618 -4.640 1.00 96.50 107 ALA A C 1
ATOM 840 O O . ALA A 1 107 ? 12.887 0.601 -4.528 1.00 96.50 107 ALA A O 1
ATOM 841 N N . SER A 1 108 ? 11.610 -1.245 -4.576 1.00 98.19 108 SER A N 1
ATOM 842 C CA . SER A 1 108 ? 10.330 -0.544 -4.444 1.00 98.19 108 SER A CA 1
ATOM 843 C C . SER A 1 108 ? 10.106 0.076 -3.073 1.00 98.19 108 SER A C 1
ATOM 845 O O . SER A 1 108 ? 9.573 1.183 -2.977 1.00 98.19 108 SER A O 1
ATOM 847 N N . LYS A 1 109 ? 10.567 -0.579 -2.005 1.00 98.12 109 LYS A N 1
ATOM 848 C CA . LYS A 1 109 ? 10.616 0.018 -0.667 1.00 98.12 109 LYS A CA 1
ATOM 849 C C . LYS A 1 109 ? 11.503 1.264 -0.670 1.00 98.12 109 LYS A C 1
ATOM 851 O O . LYS A 1 109 ? 11.074 2.311 -0.185 1.00 98.12 109 LYS A O 1
ATOM 856 N N . ASN A 1 110 ? 12.682 1.183 -1.286 1.00 98.00 110 ASN A N 1
ATOM 857 C CA . ASN A 1 110 ? 13.590 2.324 -1.414 1.00 98.00 110 ASN A CA 1
ATOM 858 C C . ASN A 1 110 ? 12.960 3.461 -2.236 1.00 98.00 110 ASN A C 1
ATOM 860 O O . ASN A 1 110 ? 13.059 4.618 -1.836 1.00 98.00 110 ASN A O 1
ATOM 864 N N . SER A 1 111 ? 12.230 3.144 -3.313 1.00 98.56 111 SER A N 1
ATOM 865 C CA . SER A 1 111 ? 11.480 4.138 -4.090 1.00 98.56 111 SER A CA 1
ATOM 866 C C . SER A 1 111 ? 10.466 4.888 -3.235 1.00 98.56 111 SER A C 1
ATOM 868 O O . SER A 1 111 ? 10.459 6.116 -3.247 1.00 98.56 111 SER A O 1
ATOM 870 N N . ILE A 1 112 ? 9.648 4.184 -2.441 1.00 98.69 112 ILE A N 1
ATOM 871 C CA . ILE A 1 112 ? 8.692 4.838 -1.534 1.00 98.69 112 ILE A CA 1
ATOM 872 C C . ILE A 1 112 ? 9.427 5.754 -0.553 1.00 98.69 112 ILE A C 1
ATOM 874 O O . ILE A 1 112 ? 9.022 6.898 -0.362 1.00 98.69 112 ILE A O 1
ATOM 878 N N . GLN A 1 113 ? 10.520 5.288 0.051 1.00 98.00 113 GLN A N 1
ATOM 879 C CA . GLN A 1 113 ? 11.276 6.072 1.028 1.00 98.00 113 GLN A CA 1
ATOM 880 C C . GLN A 1 113 ? 11.886 7.344 0.416 1.00 98.00 113 GLN A C 1
ATOM 882 O O . GLN A 1 113 ? 11.740 8.429 0.991 1.00 98.00 113 GLN A O 1
ATOM 887 N N . ALA A 1 114 ? 12.514 7.232 -0.757 1.00 97.62 114 ALA A N 1
ATOM 888 C CA . ALA A 1 114 ? 13.091 8.362 -1.480 1.00 97.62 114 ALA A CA 1
ATOM 889 C C . ALA A 1 114 ? 12.011 9.373 -1.903 1.00 97.62 114 ALA A C 1
ATOM 891 O O . ALA A 1 114 ? 12.149 10.573 -1.655 1.00 97.62 114 ALA A O 1
ATOM 892 N N . LEU A 1 115 ? 10.895 8.890 -2.457 1.00 98.31 115 LEU A N 1
ATOM 893 C CA . LEU A 1 115 ? 9.773 9.718 -2.902 1.00 98.31 115 LEU A CA 1
ATOM 894 C C . LEU A 1 115 ? 9.059 10.410 -1.736 1.00 98.31 115 LEU A C 1
ATOM 896 O O . LEU A 1 115 ? 8.796 11.604 -1.819 1.00 98.31 115 LEU A O 1
ATOM 900 N N . VAL A 1 116 ? 8.798 9.719 -0.621 1.00 97.88 116 VAL A N 1
ATOM 901 C CA . VAL A 1 116 ? 8.207 10.331 0.587 1.00 97.88 116 VAL A CA 1
ATOM 902 C C . VAL A 1 116 ? 9.104 11.457 1.104 1.00 97.88 116 VAL A C 1
ATOM 904 O O . VAL A 1 116 ? 8.617 12.546 1.419 1.00 97.88 116 VAL A O 1
ATOM 907 N N . LYS A 1 117 ? 10.422 11.227 1.174 1.00 96.56 117 LYS A N 1
ATOM 908 C CA . LYS A 1 117 ? 11.390 12.253 1.584 1.00 96.56 117 LYS A CA 1
ATOM 909 C C . LYS A 1 117 ? 11.360 13.450 0.631 1.00 96.56 117 LYS A C 1
ATOM 911 O O . LYS A 1 117 ? 11.290 14.591 1.091 1.00 96.56 117 LYS A O 1
ATOM 916 N N . GLN A 1 118 ? 11.362 13.199 -0.676 1.00 96.19 118 GLN A N 1
ATOM 917 C CA . GLN A 1 118 ? 11.330 14.251 -1.687 1.00 96.19 118 GLN A CA 1
ATOM 918 C C . GLN A 1 118 ? 10.003 15.024 -1.679 1.00 96.19 118 GLN A C 1
ATOM 920 O O . GLN A 1 118 ? 10.005 16.251 -1.797 1.00 96.19 118 GLN A O 1
ATOM 925 N N . PHE A 1 119 ? 8.872 14.350 -1.466 1.00 96.81 119 PHE A N 1
ATOM 926 C CA . PHE A 1 119 ? 7.562 14.984 -1.339 1.00 96.81 119 PHE A CA 1
ATOM 927 C C . PHE A 1 119 ? 7.491 15.895 -0.113 1.00 96.81 119 PHE A C 1
ATOM 929 O O . PHE A 1 119 ? 6.988 17.014 -0.199 1.00 96.81 119 PHE A O 1
ATOM 936 N N . LYS A 1 120 ? 8.041 15.464 1.032 1.00 95.44 120 LYS A N 1
ATOM 937 C CA . LYS A 1 120 ? 8.107 16.300 2.242 1.00 95.44 120 LYS A CA 1
ATOM 938 C C . LYS A 1 120 ? 8.856 17.615 1.996 1.00 95.44 120 LYS A C 1
ATOM 940 O O . LYS A 1 120 ? 8.491 18.618 2.603 1.00 95.44 120 LYS A O 1
ATOM 945 N N . HIS A 1 121 ? 9.842 17.615 1.098 1.00 92.56 121 HIS A N 1
ATOM 946 C CA . HIS A 1 121 ? 10.607 18.805 0.728 1.00 92.56 121 HIS A CA 1
ATOM 947 C C . HIS A 1 121 ? 9.922 19.676 -0.338 1.00 92.56 121 HIS A C 1
ATOM 949 O O . HIS A 1 121 ? 9.819 20.885 -0.160 1.00 92.56 121 HIS A O 1
ATOM 955 N N . SER A 1 122 ? 9.467 19.070 -1.436 1.00 92.88 122 SER A N 1
ATOM 956 C CA . SER A 1 122 ? 9.029 19.790 -2.644 1.00 92.88 122 SER A CA 1
ATOM 957 C C . SER A 1 122 ? 7.520 19.991 -2.754 1.00 92.88 122 SER A C 1
ATOM 959 O O . SER A 1 122 ? 7.082 20.913 -3.435 1.00 92.88 122 SER A O 1
ATOM 961 N N . LYS A 1 123 ? 6.724 19.129 -2.106 1.00 94.12 123 LYS A N 1
ATOM 962 C CA . LYS A 1 123 ? 5.264 19.031 -2.286 1.00 94.12 123 LYS A CA 1
ATOM 963 C C . LYS A 1 123 ? 4.834 18.822 -3.745 1.00 94.12 123 LYS A C 1
ATOM 965 O O . LYS A 1 123 ? 3.715 19.168 -4.110 1.00 94.12 123 LYS A O 1
ATOM 970 N N . ASP A 1 124 ? 5.709 18.233 -4.558 1.00 93.31 124 ASP A N 1
ATOM 971 C CA . ASP A 1 124 ? 5.456 17.967 -5.973 1.00 93.31 124 ASP A CA 1
ATOM 972 C C . ASP A 1 124 ? 4.346 16.914 -6.158 1.00 93.31 124 ASP A C 1
ATOM 974 O O . ASP A 1 124 ? 4.411 15.807 -5.612 1.00 93.31 124 ASP A O 1
ATOM 978 N N . SER A 1 125 ? 3.319 17.258 -6.936 1.00 94.50 125 SER A N 1
ATOM 979 C CA . SER A 1 125 ? 2.197 16.372 -7.250 1.00 94.50 125 SER A CA 1
ATOM 980 C C . SER A 1 125 ? 2.593 15.181 -8.121 1.00 94.50 125 SER A C 1
ATOM 982 O O . SER A 1 125 ? 1.956 14.129 -8.024 1.00 94.50 125 SER A O 1
ATOM 984 N N . ASP A 1 126 ? 3.643 15.299 -8.934 1.00 96.06 126 ASP A N 1
ATOM 985 C CA . ASP A 1 126 ? 4.097 14.208 -9.801 1.00 96.06 126 ASP A CA 1
ATOM 986 C C . ASP A 1 126 ? 4.669 13.048 -8.978 1.00 96.06 126 ASP A C 1
ATOM 988 O O . ASP A 1 126 ? 4.542 11.884 -9.356 1.00 96.06 126 ASP A O 1
ATOM 992 N N . ILE A 1 127 ? 5.207 13.333 -7.790 1.00 97.75 127 ILE A N 1
ATOM 993 C CA . ILE A 1 127 ? 5.655 12.306 -6.841 1.00 97.75 127 ILE A CA 1
ATOM 994 C C . ILE A 1 127 ? 4.474 11.488 -6.314 1.00 97.75 127 ILE A C 1
ATOM 996 O O . ILE A 1 127 ? 4.570 10.266 -6.184 1.00 97.75 127 ILE A O 1
ATOM 1000 N N . ILE A 1 128 ? 3.340 12.141 -6.037 1.00 98.06 128 ILE A N 1
ATOM 1001 C CA . ILE A 1 128 ? 2.119 11.449 -5.604 1.00 98.06 128 ILE A CA 1
ATOM 1002 C C . ILE A 1 128 ? 1.655 10.487 -6.705 1.00 98.06 128 ILE A C 1
ATOM 1004 O O . ILE A 1 128 ? 1.241 9.363 -6.412 1.00 98.06 128 ILE A O 1
ATOM 1008 N N . VAL A 1 129 ? 1.749 10.888 -7.979 1.00 98.44 129 VAL A N 1
ATOM 1009 C CA . VAL A 1 129 ? 1.412 10.017 -9.116 1.00 98.44 129 VAL A CA 1
ATOM 1010 C C . VAL A 1 129 ? 2.298 8.771 -9.133 1.00 98.44 129 VAL A C 1
ATOM 1012 O O . VAL A 1 129 ? 1.771 7.662 -9.270 1.00 98.44 129 VAL A O 1
ATOM 1015 N N . THR A 1 130 ? 3.607 8.924 -8.931 1.00 98.69 130 THR A N 1
ATOM 1016 C CA . THR A 1 130 ? 4.553 7.801 -8.849 1.00 98.69 130 THR A CA 1
ATOM 1017 C C . THR A 1 130 ? 4.219 6.866 -7.693 1.00 98.69 130 THR A C 1
ATOM 1019 O O . THR A 1 130 ? 4.094 5.659 -7.893 1.00 98.69 130 THR A O 1
ATOM 1022 N N . LEU A 1 131 ? 3.991 7.412 -6.495 1.00 98.81 131 LEU A N 1
ATOM 1023 C CA . LEU A 1 131 ? 3.634 6.635 -5.305 1.00 98.81 131 LEU A CA 1
ATOM 1024 C C . LEU A 1 131 ? 2.344 5.837 -5.507 1.00 98.81 131 LEU A C 1
ATOM 1026 O O . LEU A 1 131 ? 2.295 4.651 -5.183 1.00 98.81 131 LEU A O 1
ATOM 1030 N N . ARG A 1 132 ? 1.320 6.442 -6.119 1.00 98.75 132 ARG A N 1
ATOM 1031 C CA . ARG A 1 132 ? 0.087 5.728 -6.482 1.00 98.75 132 ARG A CA 1
ATOM 1032 C C . ARG A 1 132 ? 0.376 4.575 -7.445 1.00 98.75 132 ARG A C 1
ATOM 1034 O O . ARG A 1 132 ? -0.186 3.499 -7.266 1.00 98.75 132 ARG A O 1
ATOM 1041 N N . CYS A 1 133 ? 1.254 4.763 -8.434 1.00 98.69 133 CYS A N 1
ATOM 1042 C CA . CYS A 1 133 ? 1.633 3.692 -9.362 1.00 98.69 133 CYS A CA 1
ATOM 1043 C C . CYS A 1 133 ? 2.356 2.540 -8.645 1.00 98.69 133 CYS A C 1
ATOM 1045 O O . CYS A 1 133 ? 2.069 1.382 -8.947 1.00 98.69 133 CYS A O 1
ATOM 1047 N N . ILE A 1 134 ? 3.221 2.839 -7.667 1.00 98.75 134 ILE A N 1
ATOM 1048 C CA . ILE A 1 134 ? 3.879 1.822 -6.831 1.00 98.75 134 ILE A CA 1
ATOM 1049 C C . ILE A 1 134 ? 2.837 1.006 -6.065 1.00 98.75 134 ILE A C 1
ATOM 1051 O O . ILE A 1 134 ? 2.828 -0.219 -6.153 1.00 98.75 134 ILE A O 1
ATOM 1055 N N . VAL A 1 135 ? 1.924 1.670 -5.352 1.00 98.62 135 VAL A N 1
ATOM 1056 C CA . VAL A 1 135 ? 0.893 0.985 -4.556 1.00 98.62 135 VAL A CA 1
ATOM 1057 C C . VAL A 1 135 ? -0.023 0.146 -5.448 1.00 98.62 135 VAL A C 1
ATOM 1059 O O . VAL A 1 135 ? -0.305 -1.006 -5.135 1.00 98.62 135 VAL A O 1
ATOM 1062 N N . GLN A 1 136 ? -0.432 0.664 -6.607 1.00 98.06 136 GLN A N 1
ATOM 1063 C CA . GLN A 1 136 ? -1.227 -0.106 -7.567 1.00 98.06 136 GLN A CA 1
ATOM 1064 C C . GLN A 1 136 ? -0.490 -1.343 -8.097 1.00 98.06 136 GLN A C 1
ATOM 1066 O O . GLN A 1 136 ? -1.114 -2.386 -8.288 1.00 98.06 136 GLN A O 1
ATOM 1071 N N . PHE A 1 137 ? 0.823 -1.250 -8.328 1.00 98.00 137 PHE A N 1
ATOM 1072 C CA . PHE A 1 137 ? 1.642 -2.413 -8.666 1.00 98.00 137 PHE A CA 1
ATOM 1073 C C . PHE A 1 137 ? 1.604 -3.464 -7.546 1.00 98.00 137 PHE A C 1
ATOM 1075 O O . PHE A 1 137 ? 1.326 -4.628 -7.833 1.00 98.00 137 PHE A O 1
ATOM 1082 N N . LEU A 1 138 ? 1.808 -3.063 -6.285 1.00 97.75 138 LEU A N 1
ATOM 1083 C CA . LEU A 1 138 ? 1.730 -3.976 -5.136 1.00 97.75 138 LEU A CA 1
ATOM 1084 C C . LEU A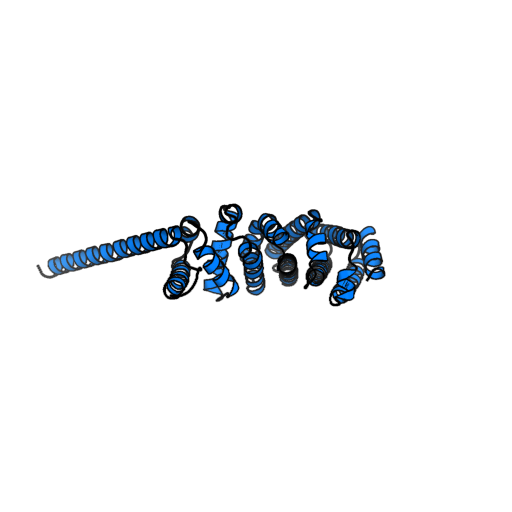 1 138 ? 0.348 -4.645 -5.035 1.00 97.75 138 LEU A C 1
ATOM 1086 O O . LEU A 1 138 ? 0.253 -5.845 -4.777 1.00 97.75 138 LEU A O 1
ATOM 1090 N N . GLY A 1 139 ? -0.722 -3.897 -5.315 1.00 96.38 139 GLY A N 1
ATOM 1091 C CA . GLY A 1 139 ? -2.079 -4.435 -5.418 1.00 96.38 139 GLY A CA 1
ATOM 1092 C C . GLY A 1 139 ? -2.181 -5.533 -6.468 1.00 96.38 139 GLY A C 1
ATOM 1093 O O . GLY A 1 139 ? -2.458 -6.679 -6.135 1.00 96.38 139 GLY A O 1
ATOM 1094 N N . ASN A 1 140 ? -1.859 -5.234 -7.726 1.00 96.19 140 ASN A N 1
ATOM 1095 C CA . ASN A 1 140 ? -1.953 -6.235 -8.792 1.00 96.19 140 ASN A CA 1
ATOM 1096 C C . ASN A 1 140 ? -1.022 -7.439 -8.578 1.00 96.19 140 ASN A C 1
ATOM 1098 O O . ASN A 1 140 ? -1.334 -8.540 -9.020 1.00 96.19 140 ASN A O 1
ATOM 1102 N N . CYS A 1 141 ? 0.112 -7.246 -7.904 1.00 94.88 141 CYS A N 1
ATOM 1103 C CA . CYS A 1 141 ? 1.038 -8.320 -7.551 1.00 94.88 141 CYS A CA 1
ATOM 1104 C C . CYS A 1 141 ? 0.469 -9.270 -6.475 1.00 94.88 141 CYS A C 1
ATOM 1106 O O . CYS A 1 141 ? 0.825 -10.446 -6.440 1.00 94.88 141 CYS A O 1
ATOM 1108 N N . SER A 1 142 ? -0.421 -8.778 -5.605 1.00 94.38 142 SER A N 1
ATOM 1109 C CA . SER A 1 142 ? -0.974 -9.527 -4.465 1.00 94.38 142 SER A CA 1
ATOM 1110 C C . SER A 1 142 ? -2.352 -10.147 -4.711 1.00 94.38 142 SER A C 1
ATOM 1112 O O . SER A 1 142 ? -2.717 -11.102 -4.020 1.00 94.38 142 SER A O 1
ATOM 1114 N N . VAL A 1 143 ? -3.132 -9.646 -5.673 1.00 93.81 143 VAL A N 1
ATOM 1115 C CA . VAL A 1 143 ? -4.477 -10.173 -5.965 1.00 93.81 143 VAL A CA 1
ATOM 1116 C C . VAL A 1 143 ? -4.404 -11.658 -6.324 1.00 93.81 143 VAL A C 1
ATOM 1118 O O . VAL A 1 143 ? -3.747 -12.036 -7.291 1.00 93.81 143 VAL A O 1
ATOM 1121 N N . GLY A 1 144 ? -5.091 -12.489 -5.533 1.00 91.38 144 GLY A N 1
ATOM 1122 C CA . GLY A 1 144 ? -5.143 -13.945 -5.712 1.00 91.38 144 GLY A CA 1
ATOM 1123 C C . GLY A 1 144 ? -3.857 -14.698 -5.355 1.00 91.38 144 GLY A C 1
ATOM 1124 O O . GLY A 1 144 ? -3.833 -15.916 -5.484 1.00 91.38 144 GLY A O 1
ATOM 1125 N N . HIS A 1 145 ? -2.808 -14.014 -4.881 1.00 92.94 145 HIS A N 1
ATOM 1126 C CA . HIS A 1 145 ? -1.468 -14.589 -4.764 1.00 92.94 145 HIS A CA 1
ATOM 1127 C C . HIS A 1 145 ? -0.917 -14.525 -3.329 1.00 92.94 145 HIS A C 1
ATOM 1129 O O . HIS A 1 145 ? -0.204 -13.591 -2.945 1.00 92.94 145 HIS A O 1
ATOM 1135 N N . VAL A 1 146 ? -1.215 -15.550 -2.522 1.00 92.06 146 VAL A N 1
ATOM 1136 C CA . VAL A 1 146 ? -0.932 -15.597 -1.068 1.00 92.06 146 VAL A CA 1
ATOM 1137 C C . VAL A 1 146 ? 0.549 -15.369 -0.730 1.00 92.06 146 VAL A C 1
ATOM 1139 O O . VAL A 1 146 ? 0.868 -14.616 0.190 1.00 92.06 146 VAL A O 1
ATOM 1142 N N . LYS A 1 147 ? 1.484 -15.937 -1.509 1.00 91.44 147 LYS A N 1
ATOM 1143 C CA . LYS A 1 147 ? 2.933 -15.715 -1.311 1.00 91.44 147 LYS A CA 1
ATOM 1144 C C . LYS A 1 147 ? 3.295 -14.227 -1.416 1.00 91.44 147 LYS A C 1
ATOM 1146 O O . LYS A 1 147 ? 4.067 -13.727 -0.598 1.00 91.44 147 LYS A O 1
ATOM 1151 N N . ASN A 1 148 ? 2.695 -13.510 -2.370 1.00 93.94 148 ASN A N 1
ATOM 1152 C CA . ASN A 1 148 ? 2.949 -12.079 -2.569 1.00 93.94 148 ASN A CA 1
ATOM 1153 C C . ASN A 1 148 ? 2.262 -11.234 -1.502 1.00 93.94 148 ASN A C 1
ATOM 1155 O O . ASN A 1 148 ? 2.861 -10.279 -1.027 1.00 93.94 148 ASN A O 1
ATOM 1159 N N . GLN A 1 149 ? 1.055 -11.606 -1.075 1.00 95.06 149 GLN A N 1
ATOM 1160 C CA . GLN A 1 149 ? 0.353 -10.952 0.035 1.00 95.06 149 GLN A CA 1
ATOM 1161 C C . GLN A 1 149 ? 1.204 -10.935 1.313 1.00 95.06 149 GLN A C 1
ATOM 1163 O O . GLN A 1 149 ? 1.450 -9.871 1.884 1.00 95.06 149 GLN A O 1
ATOM 1168 N N . CYS A 1 150 ? 1.731 -12.096 1.713 1.00 92.88 150 CYS A N 1
ATOM 1169 C CA . CYS A 1 150 ? 2.611 -12.221 2.876 1.00 92.88 150 CYS A CA 1
ATOM 1170 C C . CYS A 1 150 ? 3.907 -11.416 2.717 1.00 92.88 150 CYS A C 1
ATOM 1172 O O . CYS A 1 150 ? 4.325 -10.712 3.640 1.00 92.88 150 CYS A O 1
ATOM 1174 N N . LEU A 1 151 ? 4.548 -11.513 1.548 1.00 92.81 151 LEU A N 1
ATOM 1175 C CA . LEU A 1 151 ? 5.806 -10.824 1.267 1.00 92.81 151 LEU A CA 1
ATOM 1176 C C . LEU A 1 151 ? 5.636 -9.301 1.294 1.00 92.81 151 LEU A C 1
ATOM 1178 O O . LEU A 1 151 ? 6.407 -8.603 1.953 1.00 92.81 151 LEU A O 1
ATOM 1182 N N . ILE A 1 152 ? 4.602 -8.791 0.623 1.00 95.56 152 ILE A N 1
ATOM 1183 C CA . ILE A 1 152 ? 4.296 -7.363 0.561 1.00 95.56 152 ILE A CA 1
ATOM 1184 C C . ILE A 1 152 ? 3.982 -6.834 1.957 1.00 95.56 152 ILE A C 1
ATOM 1186 O O . ILE A 1 152 ? 4.564 -5.834 2.367 1.00 95.56 152 ILE A O 1
ATOM 1190 N N . TRP A 1 153 ? 3.140 -7.520 2.730 1.00 95.69 153 TRP A N 1
ATOM 1191 C CA . TRP A 1 153 ? 2.841 -7.088 4.094 1.00 95.69 153 TRP A CA 1
ATOM 1192 C C . TRP A 1 153 ? 4.101 -6.983 4.958 1.00 95.69 153 TRP A C 1
ATOM 1194 O O . TRP A 1 153 ? 4.355 -5.949 5.578 1.00 95.69 153 TRP A O 1
ATOM 1204 N N . LYS A 1 154 ? 4.937 -8.029 4.937 1.00 93.31 154 LYS A N 1
ATOM 1205 C CA . LYS A 1 154 ? 6.188 -8.084 5.701 1.00 93.31 154 LYS A CA 1
ATOM 1206 C C . LYS A 1 154 ? 7.141 -6.941 5.343 1.00 93.31 154 LYS A C 1
ATOM 1208 O O . LYS A 1 154 ? 7.810 -6.414 6.229 1.00 93.31 154 LYS A O 1
ATOM 1213 N N . ILE A 1 155 ? 7.235 -6.582 4.063 1.00 95.19 155 ILE A N 1
ATOM 1214 C CA . ILE A 1 155 ? 8.196 -5.581 3.585 1.00 95.19 155 ILE A CA 1
ATOM 1215 C C . ILE A 1 155 ? 7.670 -4.151 3.756 1.00 95.19 155 ILE A C 1
ATOM 1217 O O . ILE A 1 155 ? 8.463 -3.283 4.126 1.00 95.19 155 ILE A O 1
ATOM 1221 N N . PHE A 1 156 ? 6.378 -3.913 3.492 1.00 97.62 156 PHE A N 1
ATOM 1222 C CA . PHE A 1 156 ? 5.820 -2.576 3.250 1.00 97.62 156 PHE A CA 1
ATOM 1223 C C . PHE A 1 156 ? 4.884 -2.041 4.338 1.00 97.62 156 PHE A C 1
ATOM 1225 O O . PHE A 1 156 ? 4.453 -0.898 4.223 1.00 97.62 156 PHE A O 1
ATOM 1232 N N . VAL A 1 157 ? 4.562 -2.791 5.400 1.00 96.88 157 VAL A N 1
ATOM 1233 C CA . VAL A 1 157 ? 3.646 -2.288 6.449 1.00 96.88 157 VAL A CA 1
ATOM 1234 C C . VAL A 1 157 ? 4.121 -0.966 7.077 1.00 96.88 157 VAL A C 1
ATOM 1236 O O . VAL A 1 157 ? 3.318 -0.079 7.359 1.00 96.88 157 VAL A O 1
ATOM 1239 N N . GLU A 1 158 ? 5.434 -0.784 7.243 1.00 97.75 158 GLU A N 1
ATOM 1240 C CA . GLU A 1 158 ? 6.011 0.482 7.712 1.00 97.75 158 GLU A CA 1
ATOM 1241 C C . GLU A 1 158 ? 5.881 1.591 6.658 1.00 97.75 158 GLU A C 1
ATOM 1243 O O . GLU A 1 158 ? 5.567 2.737 6.971 1.00 97.75 158 GLU A O 1
ATOM 1248 N N . GLU A 1 159 ? 6.113 1.260 5.392 1.00 98.38 159 GLU A N 1
ATOM 1249 C CA . GLU A 1 159 ? 5.966 2.180 4.271 1.00 98.38 159 GLU A CA 1
ATOM 1250 C C . GLU A 1 159 ? 4.518 2.641 4.109 1.00 98.38 159 GLU A C 1
ATOM 1252 O O . GLU A 1 159 ? 4.300 3.827 3.887 1.00 98.38 159 GLU A O 1
ATOM 1257 N N . PHE A 1 160 ? 3.531 1.765 4.306 1.00 98.44 160 PHE A N 1
ATOM 1258 C CA . PHE A 1 160 ? 2.115 2.134 4.285 1.00 98.44 160 PHE A CA 1
ATOM 1259 C C . PHE A 1 160 ? 1.795 3.219 5.316 1.00 98.44 160 PHE A C 1
ATOM 1261 O O . PHE A 1 160 ? 1.107 4.178 4.975 1.00 98.44 160 PHE A O 1
ATOM 1268 N N . ASN A 1 161 ? 2.371 3.156 6.523 1.00 98.12 161 ASN A N 1
ATOM 1269 C CA . ASN A 1 161 ? 2.240 4.238 7.507 1.00 98.12 161 ASN A CA 1
ATOM 1270 C C . ASN A 1 161 ? 2.750 5.577 6.961 1.00 98.12 161 ASN A C 1
ATOM 1272 O O . ASN A 1 161 ? 2.070 6.593 7.083 1.00 98.12 161 ASN A O 1
ATOM 1276 N N . LYS A 1 162 ? 3.908 5.570 6.294 1.00 97.94 162 LYS A N 1
ATOM 1277 C CA . LYS A 1 162 ? 4.495 6.773 5.681 1.00 97.94 162 LYS A CA 1
ATOM 1278 C C . LYS A 1 162 ? 3.638 7.320 4.534 1.00 97.94 162 LYS A C 1
ATOM 1280 O O . LYS A 1 162 ? 3.666 8.523 4.290 1.00 97.94 162 LYS A O 1
ATOM 1285 N N . LEU A 1 163 ? 2.889 6.468 3.829 1.00 98.44 163 LEU A N 1
ATOM 1286 C CA . LEU A 1 163 ? 1.984 6.900 2.760 1.00 98.44 163 LEU A CA 1
ATOM 1287 C C . LEU A 1 163 ? 0.760 7.645 3.308 1.00 98.44 163 LEU A C 1
ATOM 1289 O O . LEU A 1 163 ? 0.371 8.647 2.714 1.00 98.44 163 LEU A O 1
ATOM 1293 N N . PHE A 1 164 ? 0.207 7.239 4.456 1.00 97.56 164 PHE A N 1
ATOM 1294 C CA . PHE A 1 164 ? -0.884 7.986 5.102 1.00 97.56 164 PHE A CA 1
ATOM 1295 C C . PHE A 1 164 ? -0.457 9.407 5.515 1.00 97.56 164 PHE A C 1
ATOM 1297 O O . PHE A 1 164 ? -1.251 10.341 5.420 1.00 97.56 164 PHE A O 1
ATOM 1304 N N . GLU A 1 165 ? 0.816 9.622 5.872 1.00 95.56 165 GLU A N 1
ATOM 1305 C CA . GLU A 1 165 ? 1.345 10.956 6.214 1.00 95.56 165 GLU A CA 1
ATOM 1306 C C . GLU A 1 165 ? 1.334 11.953 5.039 1.00 95.56 165 GLU A C 1
ATOM 1308 O O . GLU A 1 165 ? 1.443 13.162 5.250 1.00 95.56 165 GLU A O 1
ATOM 1313 N N . ILE A 1 166 ? 1.216 11.479 3.793 1.00 95.56 166 ILE A N 1
ATOM 1314 C CA . ILE A 1 166 ? 1.175 12.340 2.599 1.00 95.56 166 ILE A CA 1
ATOM 1315 C C . ILE A 1 166 ? -0.142 13.119 2.514 1.00 95.56 166 ILE A C 1
ATOM 1317 O O . ILE A 1 166 ? -0.167 14.178 1.888 1.00 95.56 166 ILE A O 1
ATOM 1321 N N . SER A 1 167 ? -1.195 12.652 3.200 1.00 92.50 167 SER A N 1
ATOM 1322 C CA . SER A 1 167 ? -2.535 13.260 3.188 1.00 92.50 167 SER A CA 1
ATOM 1323 C C . SER A 1 167 ? -3.141 13.357 1.778 1.00 92.50 167 SER A C 1
ATOM 1325 O O . SER A 1 167 ? -3.829 14.321 1.452 1.00 92.50 167 SER A O 1
ATOM 1327 N N . ASP A 1 168 ? -2.868 12.363 0.924 1.00 97.19 168 ASP A N 1
ATOM 1328 C CA . ASP A 1 168 ? -3.488 12.226 -0.396 1.00 97.19 168 ASP A CA 1
ATOM 1329 C C . ASP A 1 168 ? -4.552 11.124 -0.378 1.00 97.19 168 ASP A C 1
ATOM 1331 O O . ASP A 1 168 ? -4.233 9.947 -0.221 1.00 97.19 168 ASP A O 1
ATOM 1335 N N . GLU A 1 169 ? -5.812 11.499 -0.590 1.00 97.25 169 GLU A N 1
ATOM 1336 C CA . GLU A 1 169 ? -6.965 10.599 -0.461 1.00 97.25 169 GLU A CA 1
ATOM 1337 C C . GLU A 1 169 ? -6.864 9.360 -1.365 1.00 97.25 169 GLU A C 1
ATOM 1339 O O . GLU A 1 169 ? -7.029 8.231 -0.906 1.00 97.25 169 GLU A O 1
ATOM 1344 N N . LYS A 1 170 ? -6.522 9.534 -2.650 1.00 97.81 170 LYS A N 1
ATOM 1345 C CA . LYS A 1 170 ? -6.428 8.405 -3.595 1.00 97.81 170 LYS A CA 1
ATOM 1346 C C . LYS A 1 170 ? -5.286 7.456 -3.247 1.00 97.81 170 LYS A C 1
ATOM 1348 O O . LYS A 1 170 ? -5.439 6.246 -3.390 1.00 97.81 170 LYS A O 1
ATOM 1353 N N . LEU A 1 171 ? -4.140 7.987 -2.825 1.00 98.56 171 LEU A N 1
ATOM 1354 C CA . LEU A 1 171 ? -3.006 7.181 -2.385 1.00 98.56 171 LEU A CA 1
ATOM 1355 C C . LEU A 1 171 ? -3.356 6.383 -1.124 1.00 98.56 171 LEU A C 1
ATOM 1357 O O . LEU A 1 171 ? -3.089 5.181 -1.085 1.00 98.56 171 LEU A O 1
ATOM 1361 N N . SER A 1 172 ? -3.993 7.017 -0.138 1.00 98.44 172 SER A N 1
ATOM 1362 C CA . SER A 1 172 ? -4.471 6.357 1.081 1.00 98.44 172 SER A CA 1
ATOM 1363 C C . SER A 1 172 ? -5.514 5.281 0.767 1.00 98.44 172 SER A C 1
ATOM 1365 O O . SER A 1 172 ? -5.393 4.159 1.248 1.00 98.44 172 SER A O 1
ATOM 1367 N N . MET A 1 173 ? -6.464 5.555 -0.135 1.00 98.50 173 MET A N 1
ATOM 1368 C CA . MET A 1 173 ? -7.452 4.573 -0.596 1.00 98.50 173 MET A CA 1
ATOM 1369 C C . MET A 1 173 ? -6.791 3.359 -1.267 1.00 98.50 173 MET A C 1
ATOM 1371 O O . MET A 1 173 ? -7.111 2.220 -0.930 1.00 98.50 173 MET A O 1
ATOM 1375 N N . TYR A 1 174 ? -5.833 3.571 -2.178 1.00 98.56 174 TYR A N 1
ATOM 1376 C CA . TYR A 1 174 ? -5.077 2.459 -2.766 1.00 98.56 174 TYR A CA 1
ATOM 1377 C C . TYR A 1 174 ? -4.272 1.698 -1.711 1.00 98.56 174 TYR A C 1
ATOM 1379 O O . TYR A 1 174 ? -4.176 0.477 -1.788 1.00 98.56 174 TYR A O 1
ATOM 1387 N N . THR A 1 175 ? -3.736 2.391 -0.707 1.00 98.69 175 THR A N 1
ATOM 1388 C CA . THR A 1 175 ? -3.002 1.761 0.398 1.00 98.69 175 THR A CA 1
ATOM 1389 C C . THR A 1 175 ? -3.925 0.862 1.226 1.00 98.69 175 THR A C 1
ATOM 1391 O O . THR A 1 175 ? -3.563 -0.285 1.487 1.00 98.69 175 THR A O 1
ATOM 1394 N N . CYS A 1 176 ? -5.144 1.314 1.552 1.00 98.44 176 CYS A N 1
ATOM 1395 C CA . CYS A 1 176 ? -6.169 0.482 2.193 1.00 98.44 176 CYS A CA 1
ATOM 1396 C C . CYS A 1 176 ? -6.515 -0.749 1.345 1.00 98.44 176 CYS A C 1
ATOM 1398 O O . CYS A 1 176 ? -6.544 -1.859 1.866 1.00 98.44 176 CYS A O 1
ATOM 1400 N N . MET A 1 177 ? -6.716 -0.581 0.035 1.00 97.81 177 MET A N 1
ATOM 1401 C CA . MET A 1 177 ? -7.032 -1.689 -0.874 1.00 97.81 177 MET A CA 1
ATOM 1402 C C . MET A 1 177 ? -5.927 -2.759 -0.892 1.00 97.81 177 MET A C 1
ATOM 1404 O O . MET A 1 177 ? -6.212 -3.956 -0.801 1.00 97.81 177 MET A O 1
ATOM 1408 N N . VAL A 1 178 ? -4.655 -2.352 -0.970 1.00 97.88 178 VAL A N 1
ATOM 1409 C CA . VAL A 1 178 ? -3.517 -3.289 -0.933 1.00 97.88 178 VAL A CA 1
ATOM 1410 C C . VAL A 1 178 ? -3.417 -3.978 0.421 1.00 97.88 178 VAL A C 1
ATOM 1412 O O . VAL A 1 178 ? -3.238 -5.193 0.476 1.00 97.88 178 VAL A O 1
ATOM 1415 N N . ALA A 1 179 ? -3.564 -3.232 1.515 1.00 97.19 179 ALA A N 1
ATOM 1416 C CA . ALA A 1 179 ? -3.535 -3.794 2.857 1.00 97.19 179 ALA A CA 1
ATOM 1417 C C . ALA A 1 179 ? -4.659 -4.814 3.077 1.00 97.19 179 ALA A C 1
ATOM 1419 O O . ALA A 1 179 ? -4.391 -5.914 3.558 1.00 97.19 179 ALA A O 1
ATOM 1420 N N . HIS A 1 180 ? -5.883 -4.498 2.644 1.00 95.88 180 HIS A N 1
ATOM 1421 C CA . HIS A 1 180 ? -7.007 -5.431 2.661 1.00 95.88 180 HIS A CA 1
ATOM 1422 C C . HIS A 1 180 ? -6.692 -6.695 1.857 1.00 95.88 180 HIS A C 1
ATOM 1424 O O . HIS A 1 180 ? -6.883 -7.807 2.346 1.00 95.88 180 HIS A O 1
ATOM 1430 N N . THR A 1 181 ? -6.145 -6.539 0.649 1.00 95.44 181 THR A N 1
ATOM 1431 C CA . THR A 1 181 ? -5.753 -7.670 -0.208 1.00 95.44 181 THR A CA 1
ATOM 1432 C C . THR A 1 181 ? -4.702 -8.552 0.468 1.00 95.44 181 THR A C 1
ATOM 1434 O O . THR A 1 181 ? -4.781 -9.774 0.393 1.00 95.44 181 THR A O 1
ATOM 1437 N N . CYS A 1 182 ? -3.732 -7.956 1.167 1.00 95.19 182 CYS A N 1
ATOM 1438 C CA . CYS A 1 182 ? -2.690 -8.711 1.859 1.00 95.19 182 CYS A CA 1
ATOM 1439 C C . CYS A 1 182 ? -3.223 -9.461 3.087 1.00 95.19 182 CYS A C 1
ATOM 1441 O O . CYS A 1 182 ? -2.836 -10.600 3.339 1.00 95.19 182 CYS A O 1
ATOM 1443 N N . ILE A 1 183 ? -4.101 -8.821 3.856 1.00 90.62 183 ILE A N 1
ATOM 1444 C CA . ILE A 1 183 ? -4.601 -9.345 5.127 1.00 90.62 183 ILE A CA 1
ATOM 1445 C C . ILE A 1 183 ? -5.729 -10.367 4.939 1.00 90.62 183 ILE A C 1
ATOM 1447 O O . ILE A 1 183 ? -5.762 -11.370 5.649 1.00 90.62 183 ILE A O 1
ATOM 1451 N N . SER A 1 184 ? -6.661 -10.123 4.016 1.00 85.81 184 SER A N 1
ATOM 1452 C CA . SER A 1 184 ? -7.885 -10.927 3.861 1.00 85.81 184 SER A CA 1
ATOM 1453 C C . SER A 1 184 ? -7.603 -12.405 3.580 1.00 85.81 184 SER A C 1
ATOM 1455 O O . SER A 1 184 ? -8.294 -13.267 4.115 1.00 85.81 184 SER A O 1
ATOM 1457 N N . GLY A 1 185 ? -6.551 -12.708 2.815 1.00 79.44 185 GLY A N 1
ATOM 1458 C CA . GLY A 1 185 ? -6.093 -14.078 2.565 1.00 79.44 185 GLY A CA 1
ATOM 1459 C C . GLY A 1 185 ? -5.315 -14.723 3.720 1.00 79.44 185 GLY A C 1
ATOM 1460 O O . GLY A 1 185 ? -4.936 -15.883 3.611 1.00 79.44 185 GLY A O 1
ATOM 1461 N N . ASN A 1 186 ? -5.049 -13.988 4.806 1.00 87.19 186 ASN A N 1
ATOM 1462 C CA . ASN A 1 186 ? -4.097 -14.365 5.854 1.00 87.19 186 ASN A CA 1
ATOM 1463 C C . ASN A 1 186 ? -4.587 -14.018 7.274 1.00 87.19 186 ASN A C 1
ATOM 1465 O O . ASN A 1 186 ? -3.774 -13.753 8.160 1.00 87.19 186 ASN A O 1
ATOM 1469 N N . LEU A 1 187 ? -5.904 -14.013 7.521 1.00 86.19 187 LEU A N 1
ATOM 1470 C CA . LEU A 1 187 ? -6.468 -13.655 8.835 1.00 86.19 187 LEU A CA 1
ATOM 1471 C C . LEU A 1 187 ? -5.912 -14.516 9.981 1.00 86.19 187 LEU A C 1
ATOM 1473 O O . LEU A 1 187 ? -5.630 -13.990 11.057 1.00 86.19 187 LEU A O 1
ATOM 1477 N N . ASP A 1 188 ? -5.682 -15.805 9.724 1.00 86.69 188 ASP A N 1
ATOM 1478 C CA . ASP A 1 188 ? -5.156 -16.758 10.708 1.00 86.69 188 ASP A CA 1
ATOM 1479 C C . ASP A 1 188 ? -3.656 -16.571 10.999 1.00 86.69 188 ASP A C 1
ATOM 1481 O O . ASP A 1 188 ? -3.126 -17.125 11.966 1.00 86.69 188 ASP A O 1
ATOM 1485 N N . ASN A 1 189 ? -2.950 -15.774 10.189 1.00 88.50 189 ASN A N 1
ATOM 1486 C CA . ASN A 1 189 ? -1.533 -15.495 10.376 1.00 88.50 189 ASN A CA 1
ATOM 1487 C C . ASN A 1 189 ? -1.328 -14.426 11.458 1.00 88.50 189 ASN A C 1
ATOM 1489 O O . ASN A 1 189 ? -1.177 -13.235 11.179 1.00 88.50 189 ASN A O 1
ATOM 1493 N N . GLN A 1 190 ? -1.294 -14.869 12.714 1.00 84.44 190 GLN A N 1
ATOM 1494 C CA . GLN A 1 190 ? -1.154 -13.999 13.885 1.00 84.44 190 GLN A CA 1
ATOM 1495 C C . GLN A 1 190 ? 0.071 -13.075 13.817 1.00 84.44 190 GLN A C 1
ATOM 1497 O O . GLN A 1 190 ? -0.004 -11.928 14.260 1.00 84.44 190 GLN A O 1
ATOM 1502 N N . ASP A 1 191 ? 1.176 -13.512 13.207 1.00 85.69 191 ASP A N 1
ATOM 1503 C CA . ASP A 1 191 ? 2.404 -12.715 13.113 1.00 85.69 191 ASP A CA 1
ATOM 1504 C C . ASP A 1 191 ? 2.186 -11.402 12.346 1.00 85.69 191 ASP A C 1
ATOM 1506 O O . ASP A 1 191 ? 2.788 -10.378 12.679 1.00 85.69 191 ASP A O 1
ATOM 1510 N N . MET A 1 192 ? 1.261 -11.387 11.379 1.00 89.44 192 MET A N 1
ATOM 1511 C CA . MET A 1 192 ? 0.924 -10.184 10.613 1.00 89.44 192 MET A CA 1
ATOM 1512 C C . MET A 1 192 ? 0.272 -9.097 11.472 1.00 89.44 192 MET A C 1
ATOM 1514 O O . MET A 1 192 ? 0.412 -7.918 11.147 1.00 89.44 192 MET A O 1
ATOM 1518 N N . TRP A 1 193 ? -0.377 -9.473 12.576 1.00 89.81 193 TRP A N 1
ATOM 1519 C CA . TRP A 1 193 ? -1.212 -8.609 13.418 1.00 89.81 193 TRP A CA 1
ATOM 1520 C C . TRP A 1 193 ? -0.515 -8.069 14.668 1.00 89.81 193 TRP A C 1
ATOM 1522 O O . TRP A 1 193 ? -1.064 -7.221 15.373 1.00 89.81 193 TRP A O 1
ATOM 1532 N N . THR A 1 194 ? 0.681 -8.563 14.992 1.00 86.75 194 THR A N 1
ATOM 1533 C CA . THR A 1 194 ? 1.325 -8.258 16.280 1.00 86.75 194 THR A CA 1
ATOM 1534 C C . THR A 1 194 ? 2.321 -7.105 16.244 1.00 86.75 194 THR A C 1
ATOM 1536 O O . THR A 1 194 ? 2.620 -6.550 17.302 1.00 86.75 194 THR A O 1
ATOM 1539 N N . SER A 1 195 ? 2.829 -6.728 15.068 1.00 93.56 195 SER A N 1
ATOM 1540 C CA . SER A 1 195 ? 3.871 -5.701 14.961 1.00 93.56 195 SER A CA 1
ATOM 1541 C C . SER A 1 195 ? 3.344 -4.297 15.282 1.00 93.56 195 SER A C 1
ATOM 1543 O O . SER A 1 195 ? 2.205 -3.961 14.957 1.00 93.56 195 SER A O 1
ATOM 1545 N N . SER A 1 196 ? 4.184 -3.431 15.858 1.00 95.62 196 SER A N 1
ATOM 1546 C CA . SER A 1 196 ? 3.819 -2.028 16.116 1.00 95.62 196 SER A CA 1
ATOM 1547 C C . SER A 1 196 ? 3.459 -1.273 14.833 1.00 95.62 196 SER A C 1
ATOM 1549 O O . SER A 1 196 ? 2.552 -0.447 14.844 1.00 95.62 196 SER A O 1
ATOM 1551 N N . ASN A 1 197 ? 4.129 -1.592 13.721 1.00 96.62 197 ASN A N 1
ATOM 1552 C CA . ASN A 1 197 ? 3.828 -1.012 12.414 1.00 96.62 197 ASN A CA 1
ATOM 1553 C C . ASN A 1 197 ? 2.439 -1.425 11.923 1.00 96.62 197 ASN A C 1
ATOM 1555 O O . ASN A 1 197 ? 1.735 -0.587 11.369 1.00 96.62 197 ASN A O 1
ATOM 1559 N N . THR A 1 198 ? 2.029 -2.674 12.170 1.00 96.38 198 THR A N 1
ATOM 1560 C CA . THR A 1 198 ? 0.666 -3.137 11.889 1.00 96.38 198 THR A CA 1
ATOM 1561 C C . THR A 1 198 ? -0.345 -2.368 12.723 1.00 96.38 198 THR A C 1
ATOM 1563 O O . THR A 1 198 ? -1.298 -1.836 12.170 1.00 96.38 198 THR A O 1
ATOM 1566 N N . ILE A 1 199 ? -0.135 -2.272 14.040 1.00 97.31 199 ILE A N 1
ATOM 1567 C CA . ILE A 1 199 ? -1.066 -1.557 14.922 1.00 97.31 199 ILE A CA 1
ATOM 1568 C C . ILE A 1 199 ? -1.223 -0.102 14.470 1.00 97.31 199 ILE A C 1
ATOM 1570 O O . ILE A 1 199 ? -2.348 0.364 14.322 1.00 97.31 199 ILE A O 1
ATOM 1574 N N . GLN A 1 200 ? -0.119 0.585 14.164 1.00 97.94 200 GLN A N 1
ATOM 1575 C CA . GLN A 1 200 ? -0.165 1.951 13.642 1.00 97.94 200 GLN A CA 1
ATOM 1576 C C . GLN A 1 200 ? -0.893 2.039 12.295 1.00 97.94 200 GLN A C 1
ATOM 1578 O O . GLN A 1 200 ? -1.661 2.973 12.078 1.00 97.94 200 GLN A O 1
ATOM 1583 N N . MET A 1 201 ? -0.681 1.066 11.407 1.00 97.75 201 MET A N 1
ATOM 1584 C CA . MET A 1 201 ? -1.323 1.032 10.094 1.00 97.75 201 MET A CA 1
ATOM 1585 C C . MET A 1 201 ? -2.835 0.883 10.224 1.00 97.75 201 MET A C 1
ATOM 1587 O O . MET A 1 201 ? -3.574 1.639 9.600 1.00 97.75 201 MET A O 1
ATOM 1591 N N . LEU A 1 202 ? -3.300 -0.013 11.093 1.00 97.50 202 LEU A N 1
ATOM 1592 C CA . LEU A 1 202 ? -4.724 -0.200 11.360 1.00 97.50 202 LEU A CA 1
ATOM 1593 C C . LEU A 1 202 ? -5.353 1.040 12.009 1.00 97.50 202 LEU A C 1
ATOM 1595 O O . LEU A 1 202 ? -6.455 1.430 11.632 1.00 97.50 202 LEU A O 1
ATOM 1599 N N . THR A 1 203 ? -4.643 1.706 12.925 1.00 98.19 203 THR A N 1
ATOM 1600 C CA . THR A 1 203 ? -5.072 3.002 13.475 1.00 98.19 203 THR A CA 1
ATOM 1601 C C . THR A 1 203 ? -5.232 4.044 12.366 1.00 98.19 203 THR A C 1
ATOM 1603 O O . THR A 1 203 ? -6.276 4.684 12.278 1.00 98.19 203 THR A O 1
ATOM 1606 N N . ASN A 1 204 ? -4.243 4.169 11.472 1.00 98.25 204 ASN A N 1
ATOM 1607 C CA . ASN A 1 204 ? -4.295 5.104 10.344 1.00 98.25 204 ASN A CA 1
ATOM 1608 C C . ASN A 1 204 ? -5.466 4.800 9.396 1.00 98.25 204 ASN A C 1
ATOM 1610 O O . ASN A 1 204 ? -6.111 5.725 8.908 1.00 98.25 204 ASN A O 1
ATOM 1614 N N . VAL A 1 205 ? -5.767 3.518 9.162 1.00 98.25 205 VAL A N 1
ATOM 1615 C CA . VAL A 1 205 ? -6.928 3.090 8.368 1.00 98.25 205 VAL A CA 1
ATOM 1616 C C . VAL A 1 205 ? -8.226 3.557 9.007 1.00 98.25 205 VAL A C 1
ATOM 1618 O O . VAL A 1 205 ? -9.061 4.116 8.303 1.00 98.25 205 VAL A O 1
ATOM 1621 N N . ILE A 1 206 ? -8.405 3.369 10.317 1.00 98.50 206 ILE A N 1
ATOM 1622 C CA . ILE A 1 206 ? -9.626 3.799 11.011 1.00 98.50 206 ILE A CA 1
ATOM 1623 C C . ILE A 1 206 ? -9.773 5.320 10.925 1.00 98.50 206 ILE A C 1
ATOM 1625 O O . ILE A 1 206 ? -10.829 5.796 10.511 1.00 98.50 206 ILE A O 1
ATOM 1629 N N . SER A 1 207 ? -8.714 6.080 11.233 1.00 98.12 207 SER A N 1
ATOM 1630 C CA . SER A 1 207 ? -8.721 7.543 11.104 1.00 98.12 207 SER A CA 1
ATOM 1631 C C . SER A 1 207 ? -9.098 7.986 9.689 1.00 98.12 207 SER A C 1
ATOM 1633 O O . SER A 1 207 ? -10.016 8.783 9.517 1.00 98.12 207 SER A O 1
ATOM 1635 N N . PHE A 1 208 ? -8.456 7.413 8.668 1.00 98.19 208 PHE A N 1
ATOM 1636 C CA . PHE A 1 208 ? -8.744 7.736 7.271 1.00 98.19 208 PHE A CA 1
ATOM 1637 C C . PHE A 1 208 ? -10.171 7.349 6.858 1.00 98.19 208 PHE A C 1
ATOM 1639 O O . PHE A 1 208 ? -10.808 8.060 6.086 1.00 98.19 208 PHE A O 1
ATOM 1646 N N . THR A 1 209 ? -10.697 6.241 7.384 1.00 98.19 209 THR A N 1
ATOM 1647 C CA . THR A 1 209 ? -12.068 5.793 7.100 1.00 98.19 209 THR A CA 1
ATOM 1648 C C . THR A 1 209 ? -13.092 6.771 7.659 1.00 98.19 209 THR A C 1
ATOM 1650 O O . THR A 1 209 ? -14.034 7.114 6.955 1.00 98.19 209 THR A O 1
ATOM 1653 N N . VAL A 1 210 ? -12.878 7.279 8.876 1.00 97.62 210 VAL A N 1
ATOM 1654 C CA . VAL A 1 210 ? -13.728 8.329 9.461 1.00 97.62 210 VAL A CA 1
ATOM 1655 C C . VAL A 1 210 ? -13.641 9.630 8.662 1.00 97.62 210 VAL A C 1
ATOM 1657 O O . VAL A 1 210 ? -14.654 10.291 8.454 1.00 97.62 210 VAL A O 1
ATOM 1660 N N . GLU A 1 211 ? -12.440 10.021 8.235 1.00 96.38 211 GLU A N 1
ATOM 1661 C CA . GLU A 1 211 ? -12.212 11.302 7.556 1.00 96.38 211 GLU A CA 1
ATOM 1662 C C . GLU A 1 211 ? -12.729 11.326 6.110 1.00 96.38 211 GLU A C 1
ATOM 1664 O O . GLU A 1 211 ? -13.175 12.375 5.642 1.00 96.38 211 GLU A O 1
ATOM 1669 N N . CYS A 1 212 ? -12.661 10.196 5.400 1.00 96.31 212 CYS A N 1
ATOM 1670 C CA . CYS A 1 212 ? -12.895 10.135 3.955 1.00 96.31 212 CYS A CA 1
ATOM 1671 C C . CYS A 1 212 ? -13.960 9.122 3.512 1.00 96.31 212 CYS A C 1
ATOM 1673 O O . CYS A 1 212 ? -14.119 8.938 2.309 1.00 96.31 212 CYS A O 1
ATOM 1675 N N . ASP A 1 213 ? -14.667 8.462 4.435 1.00 95.19 213 ASP A N 1
ATOM 1676 C CA . ASP A 1 213 ? -15.678 7.434 4.125 1.00 95.19 213 ASP A CA 1
ATOM 1677 C C . ASP A 1 213 ? -15.125 6.322 3.204 1.00 95.19 213 ASP A C 1
ATOM 1679 O O . ASP A 1 213 ? -15.644 5.999 2.135 1.00 95.19 213 ASP A O 1
ATOM 1683 N N . CYS A 1 214 ? -13.962 5.781 3.584 1.00 96.38 214 CYS A N 1
ATOM 1684 C CA . CYS A 1 214 ? -13.213 4.835 2.758 1.00 96.38 214 CYS A CA 1
ATOM 1685 C C . CYS A 1 214 ? -13.760 3.401 2.871 1.00 96.38 214 CYS A C 1
ATOM 1687 O O . CYS A 1 214 ? -13.478 2.701 3.845 1.00 96.38 214 CYS A O 1
ATOM 1689 N N . GLU A 1 215 ? -14.427 2.910 1.822 1.00 96.62 215 GLU A N 1
ATOM 1690 C CA . GLU A 1 215 ? -14.948 1.531 1.735 1.00 96.62 215 GLU A CA 1
ATOM 1691 C C . GLU A 1 215 ? -13.875 0.459 2.016 1.00 96.62 215 GLU A C 1
ATOM 1693 O O . GLU A 1 215 ? -14.074 -0.448 2.823 1.00 96.62 215 GLU A O 1
ATOM 1698 N N . TRP A 1 216 ? -12.685 0.587 1.421 1.00 97.12 216 TRP A N 1
ATOM 1699 C CA . TRP A 1 216 ? -11.581 -0.353 1.668 1.00 97.12 216 TRP A CA 1
ATOM 1700 C C . TRP A 1 216 ? -11.089 -0.333 3.115 1.00 97.12 216 TRP A C 1
ATOM 1702 O O . TRP A 1 216 ? -10.561 -1.331 3.610 1.00 97.12 216 TRP A O 1
ATOM 1712 N N . GLY A 1 217 ? -11.235 0.809 3.784 1.00 97.25 217 GLY A N 1
ATOM 1713 C CA . GLY A 1 217 ? -10.948 0.938 5.200 1.00 97.25 217 GLY A CA 1
ATOM 1714 C C . GLY A 1 217 ? -11.977 0.206 6.058 1.00 97.25 217 GLY A C 1
ATOM 1715 O O . GLY A 1 217 ? -11.578 -0.528 6.961 1.00 97.25 217 GLY A O 1
ATOM 1716 N N . LEU A 1 218 ? -13.267 0.283 5.710 1.00 96.56 218 LEU A N 1
ATOM 1717 C CA . LEU A 1 218 ? -14.315 -0.512 6.358 1.00 96.56 218 LEU A CA 1
ATOM 1718 C C . LEU A 1 218 ? -14.001 -2.010 6.280 1.00 96.56 218 LEU A C 1
ATOM 1720 O O . LEU A 1 218 ? -13.920 -2.649 7.324 1.00 96.56 218 LEU A O 1
ATOM 1724 N N . PHE A 1 219 ? -13.682 -2.560 5.102 1.00 95.31 219 PHE A N 1
ATOM 1725 C CA . PHE A 1 219 ? -13.346 -3.990 4.971 1.00 95.31 219 PHE A CA 1
ATOM 1726 C C . PHE A 1 219 ? -12.152 -4.436 5.835 1.00 95.31 219 PHE A C 1
ATOM 1728 O O . PHE A 1 219 ? -12.069 -5.592 6.267 1.00 95.31 219 PHE A O 1
ATOM 1735 N N . LEU A 1 220 ? -11.195 -3.541 6.093 1.00 95.31 220 LEU A N 1
ATOM 1736 C CA . LEU A 1 220 ? -10.100 -3.805 7.028 1.00 95.31 220 LEU A CA 1
ATOM 1737 C C . LEU A 1 220 ? -10.583 -3.821 8.479 1.00 95.31 220 LEU A C 1
ATOM 1739 O O . LEU A 1 220 ? -10.190 -4.720 9.219 1.00 95.31 220 LEU A O 1
ATOM 1743 N N . ILE A 1 221 ? -11.458 -2.896 8.876 1.00 95.62 221 ILE A N 1
ATOM 1744 C CA . ILE A 1 221 ? -12.068 -2.879 10.215 1.00 95.62 221 ILE A CA 1
ATOM 1745 C C . ILE A 1 221 ? -12.892 -4.156 10.441 1.00 95.62 221 ILE A C 1
ATOM 1747 O O . ILE A 1 221 ? -12.753 -4.802 11.478 1.00 95.62 221 ILE A O 1
ATOM 1751 N N . GLU A 1 222 ? -13.659 -4.597 9.443 1.00 93.38 222 GLU A N 1
ATOM 1752 C CA . GLU A 1 222 ? -14.386 -5.874 9.488 1.00 93.38 222 GLU A CA 1
ATOM 1753 C C . GLU A 1 222 ? -13.438 -7.075 9.626 1.00 93.38 222 GLU A C 1
ATOM 1755 O O . GLU A 1 222 ? -13.706 -8.034 10.353 1.00 93.38 222 GLU A O 1
ATOM 1760 N N . SER A 1 223 ? -12.286 -7.024 8.952 1.00 92.44 223 SER A N 1
ATOM 1761 C CA . SER A 1 223 ? -11.243 -8.045 9.094 1.00 92.44 223 SER A CA 1
ATOM 1762 C C . SER A 1 223 ? -10.667 -8.053 10.513 1.00 92.44 223 SER A C 1
ATOM 1764 O O . SER A 1 223 ? -10.488 -9.124 11.091 1.00 92.44 223 SER A O 1
ATOM 1766 N N . MET A 1 224 ? -10.446 -6.879 11.116 1.00 93.31 224 MET A N 1
ATOM 1767 C CA . MET A 1 224 ? -9.988 -6.750 12.504 1.00 93.31 224 MET A CA 1
ATOM 1768 C C . MET A 1 224 ? -10.983 -7.350 13.495 1.00 93.31 224 MET A C 1
ATOM 1770 O O . MET A 1 224 ? -10.556 -7.996 14.450 1.00 93.31 224 MET A O 1
ATOM 1774 N N . CYS A 1 225 ? -12.294 -7.211 13.262 1.00 92.31 225 CYS A N 1
ATOM 1775 C CA . CYS A 1 225 ? -13.310 -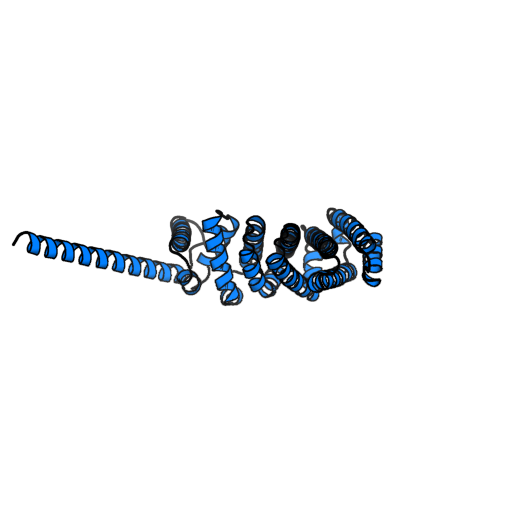7.804 14.133 1.00 92.31 225 CYS A CA 1
ATOM 1776 C C . CYS A 1 225 ? -13.072 -9.304 14.357 1.00 92.31 225 CYS A C 1
ATOM 1778 O O . CYS A 1 225 ? -13.316 -9.785 15.462 1.00 92.31 225 CYS A O 1
ATOM 1780 N N . LYS A 1 226 ? -12.540 -10.022 13.361 1.00 89.62 226 LYS A N 1
ATOM 1781 C CA . LYS A 1 226 ? -12.291 -11.473 13.398 1.00 89.62 226 LYS A CA 1
ATOM 1782 C C . LYS A 1 226 ? -10.979 -11.864 14.078 1.00 89.62 226 LYS A C 1
ATOM 1784 O O . LYS A 1 226 ? -10.815 -13.012 14.473 1.00 89.62 226 LYS A O 1
ATOM 1789 N N . VAL A 1 227 ? -10.044 -10.932 14.229 1.00 91.75 227 VAL A N 1
ATOM 1790 C CA . VAL A 1 227 ? -8.701 -11.221 14.743 1.00 91.75 227 VAL A CA 1
ATOM 1791 C C . VAL A 1 227 ? -8.705 -11.116 16.253 1.00 91.75 227 VAL A C 1
ATOM 1793 O O . VAL A 1 227 ? -9.030 -10.069 16.815 1.00 91.75 227 VAL A O 1
ATOM 1796 N N . ASP A 1 228 ? -8.326 -12.195 16.926 1.00 91.88 228 ASP A N 1
ATOM 1797 C CA . ASP A 1 228 ? -8.334 -12.231 18.380 1.00 91.88 228 ASP A CA 1
ATOM 1798 C C . ASP A 1 228 ? -7.470 -11.126 19.006 1.00 91.88 228 ASP A C 1
ATOM 1800 O O . ASP A 1 228 ? -6.304 -10.918 18.668 1.00 91.88 228 ASP A O 1
ATOM 1804 N N . SER A 1 229 ? -8.057 -10.437 19.984 1.00 92.50 229 SER A N 1
ATOM 1805 C CA . SER A 1 229 ? -7.417 -9.441 20.845 1.00 92.50 229 SER A CA 1
ATOM 1806 C C . SER A 1 229 ? -6.842 -8.214 20.126 1.00 92.50 229 SER A C 1
ATOM 1808 O O . SER A 1 229 ? -6.188 -7.392 20.776 1.00 92.50 229 SER A O 1
ATOM 1810 N N . ILE A 1 230 ? -7.077 -8.026 18.823 1.00 94.88 230 ILE A N 1
ATOM 1811 C CA . ILE A 1 230 ? -6.512 -6.889 18.081 1.00 94.88 230 ILE A CA 1
ATOM 1812 C C . ILE A 1 230 ? -7.032 -5.551 18.611 1.00 94.88 230 ILE A C 1
ATOM 1814 O O . ILE A 1 230 ? -6.263 -4.592 18.727 1.00 94.88 230 ILE A O 1
ATOM 1818 N N . PHE A 1 231 ? -8.301 -5.488 19.029 1.00 95.31 231 PHE A N 1
ATOM 1819 C CA . PHE A 1 231 ? -8.869 -4.250 19.559 1.00 95.31 231 PHE A CA 1
ATOM 1820 C C . PHE A 1 231 ? -8.256 -3.845 20.892 1.00 95.31 231 PHE A C 1
ATOM 1822 O O . PHE A 1 231 ? -8.081 -2.655 21.116 1.00 95.31 231 PHE A O 1
ATOM 1829 N N . SER A 1 232 ? -7.769 -4.782 21.711 1.00 95.31 232 SER A N 1
ATOM 1830 C CA . SER A 1 232 ? -7.043 -4.403 22.932 1.00 95.31 232 SER A CA 1
ATOM 1831 C C . SER A 1 232 ? -5.752 -3.615 22.660 1.00 95.31 232 SER A C 1
ATOM 1833 O O . SER A 1 232 ? -5.262 -2.912 23.542 1.00 95.31 232 SER A O 1
ATOM 1835 N N . LYS A 1 233 ? -5.213 -3.702 21.435 1.00 95.88 233 LYS A N 1
ATOM 1836 C CA . LYS A 1 233 ? -4.006 -2.992 20.993 1.00 95.88 233 LYS A CA 1
ATOM 1837 C C . LYS A 1 233 ? -4.325 -1.7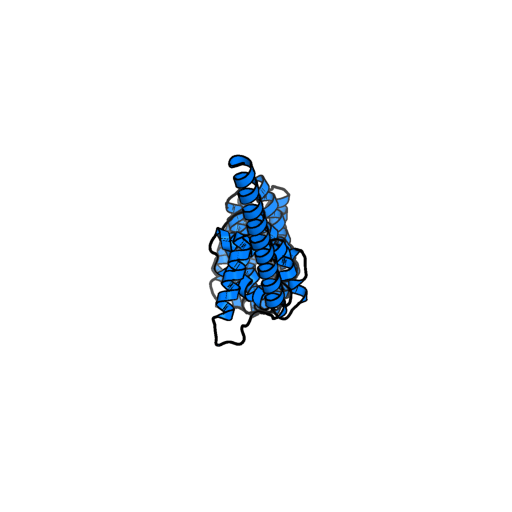14 20.220 1.00 95.88 233 LYS A C 1
ATOM 1839 O O . LYS A 1 233 ? -3.680 -0.699 20.451 1.00 95.88 233 LYS A O 1
ATOM 1844 N N . VAL A 1 234 ? -5.292 -1.769 19.299 1.00 96.88 234 VAL A N 1
ATOM 1845 C CA . VAL A 1 234 ? -5.633 -0.632 18.424 1.00 96.88 234 VAL A CA 1
ATOM 1846 C C . VAL A 1 234 ? -6.525 0.377 19.140 1.00 96.88 234 VAL A C 1
ATOM 1848 O O . VAL A 1 234 ? -6.262 1.574 19.101 1.00 96.88 234 VAL A O 1
ATOM 1851 N N . PHE A 1 235 ? -7.561 -0.094 19.832 1.00 95.94 235 PHE A N 1
ATOM 1852 C CA . PHE A 1 235 ? -8.614 0.749 20.394 1.00 95.94 235 PHE A CA 1
ATOM 1853 C C . PHE A 1 235 ? -8.124 1.831 21.376 1.00 95.94 235 PHE A C 1
ATOM 1855 O O . PHE A 1 235 ? -8.644 2.948 21.325 1.00 95.94 235 PHE A O 1
ATOM 1862 N N . PRO A 1 236 ? -7.102 1.587 22.229 1.00 95.94 236 PRO A N 1
ATOM 1863 C CA . PRO A 1 236 ? -6.544 2.630 23.094 1.00 95.94 236 PRO A CA 1
ATOM 1864 C C . PRO A 1 236 ? -5.911 3.813 22.347 1.00 95.94 236 PRO A C 1
ATOM 1866 O O . PRO A 1 236 ? -5.729 4.870 22.946 1.00 95.94 236 PRO A O 1
ATOM 1869 N N . LEU A 1 237 ? -5.556 3.641 21.070 1.00 96.94 237 LEU A N 1
ATOM 1870 C CA . LEU A 1 237 ? -4.930 4.672 20.238 1.00 96.94 237 LEU A CA 1
ATOM 1871 C C . LEU A 1 237 ? -5.954 5.538 19.491 1.00 96.94 237 LEU A C 1
ATOM 1873 O O . LEU A 1 237 ? -5.574 6.545 18.899 1.00 96.94 237 LEU A O 1
ATOM 1877 N N . LEU A 1 238 ? -7.229 5.144 19.510 1.00 97.31 238 LEU A N 1
ATOM 1878 C CA . LEU A 1 238 ? -8.291 5.788 18.747 1.00 97.31 238 LEU A CA 1
ATOM 1879 C C . LEU A 1 238 ? -8.872 7.003 19.477 1.00 97.31 238 LEU A C 1
ATOM 1881 O O . LEU A 1 238 ? -9.043 7.009 20.702 1.00 97.31 238 LEU A O 1
ATOM 1885 N N . LYS A 1 239 ? -9.254 8.013 18.697 1.00 96.56 239 LYS A N 1
ATOM 1886 C CA . LYS A 1 239 ? -10.118 9.121 19.123 1.00 96.56 239 LYS A CA 1
ATOM 1887 C C . LYS A 1 239 ? -11.557 8.634 19.289 1.00 96.56 239 LYS A C 1
ATOM 1889 O O . LYS A 1 239 ? -11.945 7.601 18.754 1.00 96.56 239 LYS A O 1
ATOM 1894 N N . ASP A 1 240 ? -12.391 9.414 19.967 1.00 94.25 240 ASP A N 1
ATOM 1895 C CA . ASP A 1 240 ? -13.777 9.008 20.237 1.00 94.25 240 ASP A CA 1
ATOM 1896 C C . ASP A 1 240 ? -14.601 8.795 18.956 1.00 94.25 240 ASP A C 1
ATOM 1898 O O . ASP A 1 240 ? -15.350 7.828 18.871 1.00 94.25 240 ASP A O 1
ATOM 1902 N N . THR A 1 241 ? -14.409 9.620 17.921 1.00 95.94 241 THR A N 1
ATOM 1903 C CA . THR A 1 241 ? -15.071 9.442 16.613 1.00 95.94 241 THR A CA 1
ATOM 1904 C C . THR A 1 241 ? -14.652 8.151 15.908 1.00 95.94 241 THR A C 1
ATOM 1906 O O . THR A 1 241 ? -15.464 7.492 15.273 1.00 95.94 241 THR A O 1
ATOM 1909 N N . GLU A 1 242 ? -13.388 7.764 16.053 1.00 97.88 242 GLU A N 1
ATOM 1910 C CA . GLU A 1 242 ? -12.820 6.533 15.495 1.00 97.88 242 GLU A CA 1
ATOM 1911 C C . GLU A 1 242 ? -13.314 5.298 16.260 1.00 97.88 242 GLU A C 1
ATOM 1913 O O . GLU A 1 242 ? -13.642 4.280 15.655 1.00 97.88 242 GLU A O 1
ATOM 1918 N N . LYS A 1 243 ? -13.450 5.400 17.588 1.00 96.94 243 LYS A N 1
ATOM 1919 C CA . LYS A 1 243 ? -14.072 4.359 18.421 1.00 96.94 243 LYS A CA 1
ATOM 1920 C C . LYS A 1 243 ? -15.540 4.142 18.069 1.00 96.94 243 LYS A C 1
ATOM 1922 O O . LYS A 1 243 ? -15.972 2.995 18.019 1.00 96.94 243 LYS A O 1
ATOM 1927 N N . LEU A 1 244 ? -16.291 5.219 17.818 1.00 95.88 244 LEU A N 1
ATOM 1928 C CA . LEU A 1 244 ? -17.694 5.138 17.398 1.00 95.88 244 LEU A CA 1
ATOM 1929 C C . LEU A 1 244 ? -17.845 4.332 16.107 1.00 95.88 244 LEU A C 1
ATOM 1931 O O . LEU A 1 244 ? -18.662 3.419 16.079 1.00 95.88 244 LEU A O 1
ATOM 1935 N N . LEU A 1 245 ? -16.996 4.576 15.105 1.00 97.12 245 LEU A N 1
ATOM 1936 C CA . LEU A 1 245 ? -16.998 3.782 13.874 1.00 97.12 245 LEU A CA 1
ATOM 1937 C C . LEU A 1 245 ? -16.768 2.287 14.155 1.00 97.12 245 LEU A C 1
ATOM 1939 O O . LEU A 1 245 ? -17.481 1.436 13.630 1.00 97.12 245 LEU A O 1
ATOM 1943 N N . VAL A 1 246 ? -15.797 1.947 15.011 1.00 96.56 246 VAL A N 1
ATOM 1944 C CA . VAL A 1 246 ? -15.546 0.544 15.390 1.00 96.56 246 VAL A CA 1
ATOM 1945 C C . VAL A 1 246 ? -16.770 -0.070 16.076 1.00 96.56 246 VAL A C 1
ATOM 1947 O O . VAL A 1 246 ? -17.124 -1.211 15.778 1.00 96.56 246 VAL A O 1
ATOM 1950 N N . TYR A 1 247 ? -17.445 0.673 16.959 1.00 94.50 247 TYR A N 1
ATOM 1951 C CA . TYR A 1 247 ? -18.684 0.213 17.587 1.00 94.50 247 TYR A CA 1
ATOM 1952 C C . TYR A 1 247 ? -19.799 -0.034 16.574 1.00 94.50 247 TYR A C 1
ATOM 1954 O O . TYR A 1 247 ? -20.451 -1.072 16.647 1.00 94.50 247 TYR A O 1
ATOM 1962 N N . GLU A 1 248 ? -20.000 0.878 15.628 1.00 94.06 248 GLU A N 1
ATOM 1963 C CA . GLU A 1 248 ? -21.015 0.751 14.579 1.00 94.06 248 GLU A CA 1
ATOM 1964 C C . GLU A 1 248 ? -20.774 -0.488 13.714 1.00 94.06 248 GLU A C 1
ATOM 1966 O O . GLU A 1 248 ? -21.685 -1.297 13.542 1.00 94.06 248 GLU A O 1
ATOM 1971 N N . VAL A 1 249 ? -19.532 -0.703 13.263 1.00 93.44 249 VAL A N 1
ATOM 1972 C CA . VAL A 1 249 ? -19.162 -1.897 12.485 1.00 93.44 249 VAL A CA 1
ATOM 1973 C C . VAL A 1 249 ? -19.409 -3.175 13.288 1.00 93.44 249 VAL A C 1
ATOM 1975 O O . VAL A 1 249 ? -19.941 -4.151 12.758 1.00 93.44 249 VAL A O 1
ATOM 1978 N N . MET A 1 250 ? -19.060 -3.193 14.577 1.00 90.69 250 MET A N 1
ATOM 1979 C CA . MET A 1 250 ? -19.291 -4.364 15.426 1.00 90.69 250 MET A CA 1
ATOM 1980 C C . MET A 1 250 ? -20.770 -4.649 15.681 1.00 90.69 250 MET A C 1
ATOM 1982 O O . MET A 1 250 ? -21.156 -5.816 15.694 1.00 90.69 250 MET A O 1
ATOM 1986 N N . LEU A 1 251 ? -21.586 -3.616 15.900 1.00 90.00 251 LEU A N 1
ATOM 1987 C CA . LEU A 1 251 ? -23.031 -3.764 16.079 1.00 90.00 251 LEU A CA 1
ATOM 1988 C C . LEU A 1 251 ? -23.680 -4.318 14.811 1.00 90.00 251 LEU A C 1
ATOM 1990 O O . LEU A 1 251 ? -24.420 -5.294 14.890 1.00 90.00 251 LEU A O 1
ATOM 1994 N N . ASP A 1 252 ? -23.316 -3.779 13.647 1.00 89.75 252 ASP A N 1
ATOM 1995 C CA . ASP A 1 252 ? -23.790 -4.276 12.355 1.00 89.75 252 ASP A CA 1
ATOM 1996 C C . ASP A 1 252 ? -23.430 -5.761 12.138 1.00 89.75 252 ASP A C 1
ATOM 1998 O O . ASP A 1 252 ? -24.246 -6.540 11.645 1.00 89.75 252 ASP A O 1
ATOM 2002 N N . HIS A 1 253 ? -22.251 -6.202 12.592 1.00 85.75 253 HIS A N 1
ATOM 2003 C CA . HIS A 1 253 ? -21.877 -7.622 12.559 1.00 85.75 253 HIS A CA 1
ATOM 2004 C C . HIS A 1 253 ? -22.702 -8.501 13.507 1.00 85.75 253 HIS A C 1
ATOM 2006 O O . HIS A 1 253 ? -22.934 -9.664 13.191 1.00 85.75 253 HIS A O 1
ATOM 2012 N N . LEU A 1 254 ? -23.131 -7.981 14.660 1.00 85.25 254 LEU A N 1
ATOM 2013 C CA . LEU A 1 254 ? -23.941 -8.728 15.630 1.00 85.25 254 LEU A CA 1
ATOM 2014 C C . LEU A 1 254 ? -25.415 -8.834 15.215 1.00 85.25 254 LEU A C 1
ATOM 2016 O O . LEU A 1 254 ? -26.060 -9.838 15.518 1.00 85.25 254 LEU A O 1
ATOM 2020 N N . ASP A 1 255 ? -25.940 -7.827 14.517 1.00 83.31 255 ASP A N 1
ATOM 2021 C CA . ASP A 1 255 ? -27.322 -7.814 14.023 1.00 83.31 255 ASP A CA 1
ATOM 2022 C C . ASP A 1 255 ? -27.525 -8.767 12.829 1.00 83.31 255 ASP A C 1
ATOM 2024 O O . ASP A 1 255 ? -28.632 -9.262 12.576 1.00 83.31 255 ASP A O 1
ATOM 2028 N N . LYS A 1 256 ? -26.444 -9.089 12.108 1.00 80.81 256 LYS A N 1
ATOM 2029 C CA . LYS A 1 256 ? -26.426 -10.079 11.025 1.00 80.81 256 LYS A CA 1
ATOM 2030 C C . LYS A 1 256 ? -26.540 -11.500 11.605 1.00 80.81 256 LYS A C 1
ATOM 2032 O O . LYS A 1 256 ? -25.562 -12.159 11.927 1.00 80.81 256 LYS A O 1
ATOM 2037 N N . THR A 1 257 ? -27.781 -11.977 11.718 1.00 54.97 257 THR A N 1
ATOM 2038 C CA . THR A 1 257 ? -28.180 -13.269 12.327 1.00 54.97 257 THR A CA 1
ATOM 2039 C C . THR A 1 257 ? -27.747 -14.538 11.576 1.00 54.97 257 THR A C 1
ATOM 2041 O O . THR A 1 257 ? -27.837 -15.631 12.134 1.00 54.97 257 THR A O 1
ATOM 2044 N N . GLU A 1 258 ? -27.229 -14.422 10.354 1.00 54.59 258 GLU A N 1
ATOM 2045 C CA . GLU A 1 258 ? -26.726 -15.542 9.554 1.00 54.59 258 GLU A CA 1
ATOM 2046 C C . GLU A 1 258 ? -25.339 -15.185 9.000 1.00 54.59 258 GLU A C 1
ATOM 2048 O O . GLU A 1 258 ? -25.263 -14.363 8.090 1.00 54.59 258 GLU A O 1
ATOM 2053 N N . ASN A 1 259 ? -24.253 -15.739 9.571 1.00 51.50 259 ASN A N 1
ATOM 2054 C CA . ASN A 1 259 ? -22.993 -16.127 8.894 1.00 51.50 259 ASN A CA 1
ATOM 2055 C C . ASN A 1 259 ? -21.865 -16.502 9.886 1.00 51.50 259 ASN A C 1
ATOM 2057 O O . ASN A 1 259 ? -21.809 -16.002 11.007 1.00 51.50 259 ASN A O 1
ATOM 2061 N N . ASP A 1 260 ? -20.897 -17.304 9.418 1.00 53.72 260 ASP A N 1
ATOM 2062 C CA . ASP A 1 260 ? -19.602 -17.661 10.050 1.00 53.72 260 ASP A CA 1
ATOM 2063 C C . ASP A 1 260 ? -18.657 -16.453 10.321 1.00 53.72 260 ASP A C 1
ATOM 2065 O O . ASP A 1 260 ? -17.447 -16.599 10.483 1.00 53.72 260 ASP A O 1
ATOM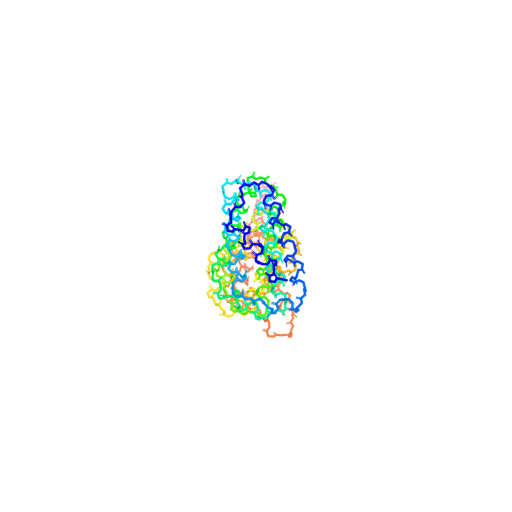 2069 N N . LEU A 1 261 ? -19.186 -15.227 10.350 1.00 58.88 261 LEU A N 1
ATOM 2070 C CA . LEU A 1 261 ? -18.449 -13.956 10.324 1.00 58.88 261 LEU A CA 1
ATOM 2071 C C . LEU A 1 261 ? -18.538 -13.181 11.648 1.00 58.88 261 LEU A C 1
ATOM 2073 O O . LEU A 1 261 ? -18.339 -11.967 11.670 1.00 58.88 261 LEU A O 1
ATOM 2077 N N . ASN A 1 262 ? -18.835 -13.868 12.752 1.00 77.88 262 ASN A N 1
ATOM 2078 C CA . ASN A 1 262 ? -18.956 -13.229 14.058 1.00 77.88 262 ASN A CA 1
ATOM 2079 C C . ASN A 1 262 ? -17.626 -12.591 14.497 1.00 77.88 262 ASN A C 1
ATOM 2081 O O . ASN A 1 262 ? -16.567 -13.208 14.329 1.00 77.88 262 ASN A O 1
ATOM 2085 N N . PRO A 1 263 ? -17.660 -11.394 15.113 1.00 88.12 263 PRO A N 1
ATOM 2086 C CA . PRO A 1 263 ? -16.486 -10.831 15.752 1.00 88.12 263 PRO A CA 1
ATOM 2087 C C . PRO A 1 263 ? -15.898 -11.810 16.770 1.00 88.12 263 PRO A C 1
ATOM 2089 O O . PRO A 1 263 ? -16.614 -12.567 17.433 1.00 88.12 263 PRO A O 1
ATOM 2092 N N . SER A 1 264 ? -14.579 -11.775 16.919 1.00 91.75 264 SER A N 1
ATOM 2093 C CA . SER A 1 264 ? -13.875 -12.628 17.859 1.00 91.75 264 SER A CA 1
ATOM 2094 C C . SER A 1 264 ? -14.371 -12.368 19.283 1.00 91.75 264 SER A C 1
ATOM 2096 O O . SER A 1 264 ? -14.648 -11.233 19.692 1.00 91.75 264 SER A O 1
ATOM 2098 N N . LYS A 1 265 ? -14.494 -13.438 20.074 1.00 91.81 265 LYS A N 1
ATOM 2099 C CA . LYS A 1 265 ? -14.999 -13.342 21.451 1.00 91.81 265 LYS A CA 1
ATOM 2100 C C . LYS A 1 265 ? -14.142 -12.397 22.293 1.00 91.81 265 LYS A C 1
ATOM 2102 O O . LYS A 1 265 ? -14.677 -11.663 23.118 1.00 91.81 265 LYS A O 1
ATOM 2107 N N . SER A 1 266 ? -12.830 -12.417 22.077 1.00 94.00 266 SER A N 1
ATOM 2108 C CA . SER A 1 266 ? -11.884 -11.557 22.784 1.00 94.00 266 SER A CA 1
ATOM 2109 C C . SER A 1 266 ? -12.104 -10.072 22.461 1.00 94.00 266 SER A C 1
ATOM 2111 O O . SER A 1 266 ? -12.123 -9.247 23.374 1.00 94.00 266 SER A O 1
ATOM 2113 N N . ASN A 1 267 ? -12.368 -9.734 21.195 1.00 94.25 267 ASN A N 1
ATOM 2114 C CA . ASN A 1 267 ? -12.730 -8.377 20.787 1.00 94.25 267 ASN A CA 1
ATOM 2115 C C . ASN A 1 267 ? -14.073 -7.939 21.387 1.00 94.25 267 ASN A C 1
ATOM 2117 O O . ASN A 1 267 ? -14.169 -6.833 21.913 1.00 94.25 267 ASN A O 1
ATOM 2121 N N . LEU A 1 268 ? -15.091 -8.808 21.366 1.00 93.25 268 LEU A N 1
ATOM 2122 C CA . LEU A 1 268 ? -16.397 -8.526 21.976 1.00 93.25 268 LEU A CA 1
ATOM 2123 C C . LEU A 1 268 ? -16.286 -8.264 23.478 1.00 93.25 268 LEU A C 1
ATOM 2125 O O . LEU A 1 268 ? -16.891 -7.324 23.987 1.00 93.25 268 LEU A O 1
ATOM 2129 N N . GLN A 1 269 ? -15.502 -9.079 24.185 1.00 94.75 269 GLN A N 1
ATOM 2130 C CA . GLN A 1 269 ? -15.261 -8.905 25.616 1.00 94.75 269 GLN A CA 1
ATOM 2131 C C . GLN A 1 269 ? -14.574 -7.573 25.907 1.00 94.75 269 GLN A C 1
ATOM 2133 O O . GLN A 1 269 ? -15.059 -6.822 26.749 1.00 94.75 269 GLN A O 1
ATOM 2138 N N . PHE A 1 270 ? -13.505 -7.253 25.175 1.00 95.88 270 PHE A N 1
ATOM 2139 C CA . PHE A 1 270 ? -12.784 -5.993 25.338 1.00 95.88 270 PHE A CA 1
ATOM 2140 C C . PHE A 1 270 ? -13.701 -4.777 25.134 1.00 95.88 270 PHE A C 1
ATOM 2142 O O . PHE A 1 270 ? -13.724 -3.856 25.946 1.00 95.88 270 PHE A O 1
ATOM 2149 N N . ILE A 1 271 ? -14.508 -4.800 24.076 1.00 93.12 271 ILE A N 1
ATOM 2150 C CA . ILE A 1 271 ? -15.424 -3.711 23.727 1.00 93.12 271 ILE A CA 1
ATOM 2151 C C . ILE A 1 271 ? -16.550 -3.576 24.756 1.00 93.12 271 ILE A C 1
ATOM 2153 O O . ILE A 1 271 ? -16.855 -2.468 25.195 1.00 93.12 271 ILE A O 1
ATOM 2157 N N . ALA A 1 272 ? -17.125 -4.690 25.213 1.00 92.50 272 ALA A N 1
ATOM 2158 C CA . ALA A 1 272 ? -18.124 -4.675 26.279 1.00 92.50 272 ALA A CA 1
ATOM 2159 C C . ALA A 1 272 ? -17.561 -4.103 27.593 1.00 92.50 272 ALA A C 1
ATOM 2161 O O . ALA A 1 272 ? -18.260 -3.377 28.306 1.00 92.50 272 ALA A O 1
ATOM 2162 N N . GLU A 1 273 ? -16.305 -4.414 27.919 1.00 94.25 273 GLU A N 1
ATOM 2163 C CA . GLU A 1 273 ? -15.615 -3.866 29.086 1.00 94.25 273 GLU A CA 1
ATOM 2164 C C . GLU A 1 273 ? -15.357 -2.361 28.957 1.00 94.25 273 GLU A C 1
ATOM 2166 O O . GLU A 1 273 ? -15.621 -1.633 29.920 1.00 94.25 273 GLU A O 1
ATOM 2171 N N . ASP A 1 274 ? -14.927 -1.875 27.785 1.00 92.44 274 ASP A N 1
ATOM 2172 C CA . ASP A 1 274 ? -14.753 -0.436 27.549 1.00 92.44 274 ASP A CA 1
ATOM 2173 C C . ASP A 1 274 ? -16.084 0.309 27.696 1.00 92.44 274 ASP A C 1
ATOM 2175 O O . ASP A 1 274 ? -16.190 1.219 28.521 1.00 92.44 274 ASP A O 1
ATOM 2179 N N . VAL A 1 275 ? -17.142 -0.141 27.012 1.00 90.00 275 VAL A N 1
ATOM 2180 C CA . VAL A 1 275 ? -18.478 0.476 27.091 1.00 90.00 275 VAL A CA 1
ATOM 2181 C C . VAL A 1 275 ? -18.998 0.500 28.529 1.00 90.00 275 VAL A C 1
ATOM 2183 O O . VAL A 1 275 ? -19.523 1.521 28.991 1.00 90.00 275 VAL A O 1
ATOM 2186 N N . LYS A 1 276 ? -18.832 -0.598 29.276 1.00 91.81 276 LYS A N 1
ATOM 2187 C CA . LYS A 1 276 ? -19.213 -0.668 30.693 1.00 91.81 276 LYS A CA 1
ATOM 2188 C C . LYS A 1 276 ? -18.433 0.344 31.532 1.00 91.81 276 LYS A C 1
ATOM 2190 O O . LYS A 1 276 ? -19.029 1.020 32.373 1.00 91.81 276 LYS A O 1
ATOM 2195 N N . SER A 1 277 ? -17.125 0.453 31.312 1.00 90.44 277 SER A N 1
ATOM 2196 C CA . SER A 1 277 ? -16.263 1.409 32.010 1.00 90.44 277 SER A CA 1
ATOM 2197 C C . SER A 1 277 ? -16.675 2.856 31.718 1.00 90.44 277 SER A C 1
ATOM 2199 O O . SER A 1 277 ? -16.892 3.632 32.652 1.00 90.44 277 SER A O 1
ATOM 2201 N N . GLN A 1 278 ? -16.882 3.210 30.445 1.00 86.38 278 GLN A N 1
ATOM 2202 C CA . GLN A 1 278 ? -17.322 4.553 30.050 1.00 86.38 278 GLN A CA 1
ATOM 2203 C C . GLN A 1 278 ? -18.700 4.896 30.630 1.00 86.38 278 GLN A C 1
ATOM 2205 O O . GLN A 1 278 ? -18.893 5.974 31.195 1.00 86.38 278 GLN A O 1
ATOM 2210 N N . SER A 1 279 ? -19.645 3.953 30.585 1.00 88.12 279 SER A N 1
ATOM 2211 C CA . SER A 1 279 ? -20.985 4.131 31.160 1.00 88.12 279 SER A CA 1
ATOM 2212 C C . SER A 1 279 ? -20.927 4.405 32.664 1.00 88.12 279 SER A C 1
ATOM 2214 O O . SER A 1 279 ? -21.609 5.298 33.167 1.00 88.12 279 SER A O 1
ATOM 2216 N N . TYR A 1 280 ? -20.077 3.677 33.394 1.00 87.56 280 TYR A N 1
ATOM 2217 C CA . TYR A 1 280 ? -19.879 3.891 34.826 1.00 87.56 280 TYR A CA 1
ATOM 2218 C C . TYR A 1 280 ? -19.317 5.287 35.133 1.00 87.56 280 TYR A C 1
ATOM 2220 O O . TYR A 1 280 ? -19.778 5.943 36.072 1.00 87.56 280 TYR A O 1
ATOM 2228 N N . ILE A 1 281 ? -18.356 5.764 34.334 1.00 87.62 281 ILE A N 1
ATOM 2229 C CA . ILE A 1 281 ? -17.782 7.110 34.473 1.00 87.62 281 ILE A CA 1
ATOM 2230 C C . ILE A 1 281 ? -18.863 8.175 34.265 1.00 87.62 281 ILE A C 1
ATOM 2232 O O . ILE A 1 281 ? -19.003 9.067 35.104 1.00 87.62 281 ILE A O 1
ATOM 2236 N N . ILE A 1 282 ? -19.660 8.058 33.199 1.00 87.06 282 ILE A N 1
ATOM 2237 C CA . ILE A 1 282 ? -20.745 9.000 32.885 1.00 87.06 282 ILE A CA 1
ATOM 2238 C C . ILE A 1 282 ? -21.767 9.048 34.027 1.00 87.06 282 ILE A C 1
ATOM 2240 O O . ILE A 1 282 ? -22.083 10.129 34.526 1.00 87.06 282 ILE A O 1
ATOM 2244 N N . LEU A 1 283 ? -22.242 7.889 34.492 1.00 87.56 283 LEU A N 1
ATOM 2245 C CA . LEU A 1 283 ? -23.206 7.810 35.594 1.00 87.56 283 LEU A CA 1
ATOM 2246 C C . LEU A 1 283 ? -22.644 8.413 36.890 1.00 87.56 283 LEU A C 1
ATOM 2248 O O . LEU A 1 283 ? -23.324 9.196 37.553 1.00 87.56 283 LEU A O 1
ATOM 2252 N N . SER A 1 284 ? -21.378 8.132 37.208 1.00 87.44 284 SER A N 1
ATOM 2253 C CA . SER A 1 284 ? -20.701 8.681 38.392 1.00 87.44 284 SER A CA 1
ATOM 2254 C C . SER A 1 284 ? -20.533 10.204 38.324 1.00 87.44 284 SER A C 1
ATOM 2256 O O . SER A 1 284 ? -20.614 10.894 39.344 1.00 87.44 284 SER A O 1
ATOM 2258 N N . LEU A 1 285 ? -20.274 10.754 37.133 1.00 84.94 285 LEU A N 1
ATOM 2259 C CA . LEU A 1 285 ? -20.182 12.200 36.919 1.00 84.94 285 LEU A CA 1
ATOM 2260 C C . LEU A 1 285 ? -21.543 12.875 37.096 1.00 84.94 285 LEU A C 1
ATOM 2262 O O . LEU A 1 285 ? -21.626 13.896 37.783 1.00 84.94 285 LEU A O 1
ATOM 2266 N N . LEU A 1 286 ? -22.603 12.288 36.536 1.00 85.88 286 LEU A N 1
ATOM 2267 C CA . LEU A 1 286 ? -23.970 12.789 36.686 1.00 85.88 286 LEU A CA 1
ATOM 2268 C C . LEU A 1 286 ? -24.401 12.810 38.156 1.00 85.88 286 LEU A C 1
ATOM 2270 O O . LEU A 1 286 ? -24.916 13.826 38.625 1.00 85.88 286 LEU A O 1
ATOM 2274 N N . GLU A 1 287 ? -24.122 11.741 38.902 1.00 88.75 287 GLU A N 1
ATOM 2275 C CA . GLU A 1 287 ? -24.424 11.661 40.333 1.00 88.75 287 GLU A CA 1
ATOM 2276 C C . GLU A 1 287 ? -23.684 12.748 41.133 1.00 88.75 287 GLU A C 1
ATOM 2278 O O . GLU A 1 287 ? -24.271 13.440 41.971 1.00 88.75 287 GLU A O 1
ATOM 2283 N N . LYS A 1 288 ? -22.391 12.964 40.860 1.00 87.38 288 LYS A N 1
ATOM 2284 C CA . LYS A 1 288 ? -21.608 14.020 41.525 1.00 87.38 288 LYS A CA 1
ATOM 2285 C C . LYS A 1 288 ? -22.114 15.421 41.190 1.00 87.38 288 LYS A C 1
ATOM 2287 O O . LYS A 1 288 ? -22.195 16.254 42.093 1.00 87.38 288 LYS A O 1
ATOM 2292 N N . HIS A 1 289 ? -22.467 15.677 39.931 1.00 85.56 289 HIS A N 1
ATOM 2293 C CA . HIS A 1 289 ? -23.017 16.961 39.503 1.00 85.56 289 HIS A CA 1
ATOM 2294 C C . HIS A 1 289 ? -24.360 17.248 40.186 1.00 85.56 289 HIS A C 1
ATOM 2296 O O . HIS A 1 289 ? -24.530 18.315 40.774 1.00 85.56 289 HIS A O 1
ATOM 2302 N N . GLN A 1 290 ? -25.288 16.284 40.197 1.00 83.50 290 GLN A N 1
ATOM 2303 C CA . GLN A 1 290 ? -26.573 16.420 40.894 1.00 83.50 290 GLN A CA 1
ATOM 2304 C C . GLN A 1 290 ? -26.381 16.734 42.383 1.00 83.50 290 GLN A C 1
ATOM 2306 O O . GLN A 1 290 ? -26.997 17.661 42.910 1.00 83.50 290 GLN A O 1
ATOM 2311 N N . ASN A 1 291 ? -25.465 16.024 43.047 1.00 83.81 291 ASN A N 1
ATOM 2312 C CA . ASN A 1 291 ? -25.141 16.261 44.451 1.00 83.81 291 ASN A CA 1
ATOM 2313 C C . ASN A 1 291 ? -24.539 17.655 44.705 1.00 83.81 291 ASN A C 1
ATOM 2315 O O . ASN A 1 291 ? -24.813 18.260 45.743 1.00 83.81 291 ASN A O 1
ATOM 2319 N N . GLN A 1 292 ? -23.721 18.183 43.790 1.00 83.00 292 GLN A N 1
ATOM 2320 C CA . GLN A 1 292 ? -23.185 19.545 43.896 1.00 83.00 292 GLN A CA 1
ATOM 2321 C C . GLN A 1 292 ? -24.270 20.608 43.703 1.00 83.00 292 GLN A C 1
ATOM 2323 O O . GLN A 1 292 ? -24.362 21.520 44.523 1.00 83.00 292 GLN A O 1
ATOM 2328 N N . VAL A 1 293 ? -25.115 20.466 42.679 1.00 82.88 293 VAL A N 1
ATOM 2329 C CA . VAL A 1 293 ? -26.240 21.381 42.424 1.00 82.88 293 VAL A CA 1
ATOM 2330 C C . VAL A 1 293 ? -27.188 21.416 43.621 1.00 82.88 293 VAL A C 1
ATOM 2332 O O . VAL A 1 293 ? -27.568 22.492 44.075 1.00 82.88 293 VAL A O 1
ATOM 2335 N N . PHE A 1 294 ? -27.512 20.256 44.193 1.00 75.12 294 PHE A N 1
ATOM 2336 C CA . PHE A 1 294 ? -28.370 20.167 45.373 1.00 75.12 294 PHE A CA 1
ATOM 2337 C C . PHE A 1 294 ? -27.758 20.857 46.604 1.00 75.12 294 PHE A C 1
ATOM 2339 O O . PHE A 1 294 ? -28.440 21.606 47.301 1.00 75.12 294 PHE A O 1
ATOM 2346 N N . LYS A 1 295 ? -26.454 20.671 46.857 1.00 79.88 295 LYS A N 1
ATOM 2347 C CA . LYS A 1 295 ? -25.747 21.370 47.947 1.00 79.88 295 LYS A CA 1
ATOM 2348 C C . LYS A 1 295 ? -25.713 22.885 47.749 1.00 79.88 295 LYS A C 1
ATOM 2350 O O . LYS A 1 295 ? -25.870 23.617 48.722 1.00 79.88 295 LYS A O 1
ATOM 2355 N N . GLN A 1 296 ? -25.505 23.344 46.516 1.00 75.19 296 GLN A N 1
ATOM 2356 C CA . GLN A 1 296 ? -25.506 24.767 46.186 1.00 75.19 296 GLN A CA 1
ATOM 2357 C C . GLN A 1 296 ? -26.899 25.375 46.389 1.00 75.19 296 GLN A C 1
ATOM 2359 O O . GLN A 1 296 ? -27.017 26.398 47.050 1.00 75.19 296 GLN A O 1
ATOM 2364 N N . TYR A 1 297 ? -27.953 24.685 45.945 1.00 71.31 297 TYR A N 1
ATOM 2365 C CA . TYR A 1 297 ? -29.336 25.094 46.185 1.00 71.31 297 TYR A CA 1
ATOM 2366 C C . TYR A 1 297 ? -29.645 25.267 47.678 1.00 71.31 297 TYR A C 1
ATOM 2368 O O . TYR A 1 297 ? -30.176 26.305 48.062 1.00 71.31 297 TYR A O 1
ATOM 2376 N N . ILE A 1 298 ? -29.263 24.302 48.530 1.00 73.62 298 ILE A N 1
ATOM 2377 C CA . ILE A 1 298 ? -29.426 24.421 49.993 1.00 73.62 298 ILE A CA 1
ATOM 2378 C C . ILE A 1 298 ? -28.693 25.656 50.525 1.00 73.62 298 ILE A C 1
ATOM 2380 O O . ILE A 1 298 ? -29.241 26.386 51.341 1.00 73.62 298 ILE A O 1
ATOM 2384 N N . LYS A 1 299 ? -27.466 25.906 50.059 1.00 75.25 299 LYS A N 1
ATOM 2385 C CA . LYS A 1 299 ? -26.666 27.057 50.492 1.00 75.25 299 LYS A CA 1
ATOM 2386 C C . LYS A 1 299 ? -27.269 28.403 50.068 1.00 75.25 299 LYS A C 1
ATOM 2388 O O . LYS A 1 299 ? -27.062 29.389 50.760 1.00 75.25 299 LYS A O 1
ATOM 2393 N N . ASP A 1 300 ? -27.984 28.440 48.948 1.00 75.50 300 ASP A N 1
ATOM 2394 C CA . ASP A 1 300 ? -28.601 29.661 48.419 1.00 75.50 300 ASP A CA 1
ATOM 2395 C C . ASP A 1 300 ? -30.015 29.913 48.988 1.00 75.50 300 ASP A C 1
ATOM 2397 O O . ASP A 1 300 ? -30.529 31.025 48.879 1.00 75.50 300 ASP A O 1
ATOM 2401 N N . THR A 1 301 ? -30.653 28.902 49.596 1.00 71.94 301 THR A N 1
ATOM 2402 C CA . THR A 1 301 ? -32.009 28.998 50.182 1.00 71.94 301 THR A CA 1
ATOM 2403 C C . THR A 1 301 ? -32.061 28.985 51.712 1.00 71.94 301 THR A C 1
ATOM 2405 O O . THR A 1 301 ? -33.132 29.234 52.270 1.00 71.94 301 THR A O 1
ATOM 2408 N N . CYS A 1 302 ? -30.947 28.721 52.397 1.00 60.56 302 CYS A N 1
ATOM 2409 C CA . CYS A 1 302 ? -30.816 28.766 53.859 1.00 60.56 302 CYS A CA 1
ATOM 2410 C C . CYS A 1 302 ? -29.826 29.849 54.289 1.00 60.56 302 CYS A C 1
ATOM 2412 O O . CYS A 1 302 ? -30.133 30.540 55.285 1.00 60.56 302 CYS A O 1
#

Radius of gyration: 24.8 Å; chains: 1; bounding box: 57×47×83 Å

InterPro domains:
  IPR011989 Armadillo-like helical [G3DSA:1.25.10.10] (21-265)
  IPR016024 Armadillo-type fold [SSF48371] (37-237)
  IPR051374 Ataxin-10 and Copper transport protein 86 families [PTHR13255] (35-270)

Sequence (302 aa):
MENTFSAVKSACSSSPASLSEWQHLNELLVQLKDCMLGESERTKLIAENLSTLVDLIHLCNQGIENQTEIHSTNNCLTECYRTLRNMCVQCEQNQDLLSDHEHLFTASKNSIQALVKQFKHSKDSDIIVTLRCIVQFLGNCSVGHVKNQCLIWKIFVEEFNKLFEISDEKLSMYTCMVAHTCISGNLDNQDMWTSSNTIQMLTNVISFTVECDCEWGLFLIESMCKVDSIFSKVFPLLKDTEKLLVYEVMLDHLDKTENDLNPSKSNLQFIAEDVKSQSYIILSLLEKHQNQVFKQYIKDTC

Foldseek 3Di:
DVVLLVVLLVLLVVQDPDPVSLVVNLVSLQVLLVLLLDPVSLVPDDLVSVVSLLSLLQSLLVCLQVVNVVVSSLSSLLSSLSNLLSSLAVDVVSLVSVLVPLSNLVSLLSLLVSLLVSCVPPVDVSSVSSLLSSLSSLLSSLAVNQSSLQVCLVRCLLSLLSQLVNVDLSSVLSSLNSPLSSCVVPLVVVVSLPDPSNLSNLLSLLVSCLVPVRPSSLSVLLSQQAHAPSCVRNVVVHDPSSVVSSVVSQVVQVVPPDDPSHGDPNNVVVNVVVVVVVVVVVVVVVVVVVVVVVVVVVVVVD

Secondary structure (DSSP, 8-state):
-HHHHHHHHHHHHT---SHHHHHHHHHHHHHHHHHTTSHHHHTT--HHHHHHHHHHHHHHHHHHHTTSSHHHHHHHHHHHHHHHHHHTTT-HHHHHHHHT-HHHHHHHHHHHHHHHHHHHHH--HHHHHHHHHHHHHHHHHHTT-HHHHHHHHHHHHHHHHHHHTT--HHHHHHHHHHHHHHHHTTTT-THHHHSHHHHHHHHHHHHHHHHH--HHHHHHHHHHHHSTTHHHHHGGG--HHHHHHHHHHHHHHHH--S-S-PPPHHHHHHHHHHHHHHHHHHHHHHHHHHHHHHHHHHHHH-